Protein AF-A0A913X954-F1 (afdb_monomer)

Sequence (259 aa):
MEPVIGFLENEEYTDDYDESKLPCSGLEYLRRVQQEATECPDVVVADIRNKKHSKQTVDIKTNNLPVPPGATPSYKWQMQQTADFADIRQKIARFQAKNKKTSNQCDVTLPNKNDEQQWRLFCLGRSYGCERNSTEIDSSESNSTIMDSQDGALPLSSILFRMNQVTVQQVLEYHVNWLEQETYSHVQGRWLYSLLACLEKPLLPETVSLLRTLARHCAQHRMKEVEKNSDDDELVVSLNLIITLVTRYFGQTDLADPG

Foldseek 3Di:
DDDCPDDDDPPPPPDDLDPPDDDPDPVNVVVVVVVVVVVDDPDDDDDPPDDPPDPDDDDDDDDAQDDDPPLADDPVVLVVLLVVLVVLLVVLVVVLVVCVVVLPDDLDDDDDLPCLVVLCCQQAAPPFPDDDDDDDDDDDDDDDPPPPDSGHDALDSSNLSPDDLSSLLSSLLSLLVCLVVGADDVSSLRSNSSSLSSHDPPDDPVSLVSLVSSLNSLSVNLVVVVVVPDPPSVSSVSSSSSNSCSCPNNPVVSRHGPD

Mean predicted aligned error: 13.91 Å

Organism: Exaiptasia diaphana (NCBI:txid2652724)

Secondary structure (DSSP, 8-state):
------------------TTSPPSSHHHHHHHHHHHHHHS-S------TT-----PPP--PPPPPP--TT-PPPHHHHHHHHHHHHHHHHHHHHHHHHHTTTTT---PPPPPTT-HHHHHHHHHBTTSS--------------S-----SBPPP--HHHHTTS-HHHHHHHHHHHHHHHHHS---HHHHHHHHHHHHH--SSPPHHHHHHHHHHHHHHHHHHHHHHHTT-S-HHHHHHHHHHHHIIIIIS--GGG----

InterPro domains:
  IPR017364 Gem-associated protein 2 [PIRSF038038] (8-257)
  IPR035426 Gemin2/Brr1 [PF04938] (15-252)

pLDDT: mean 78.72, std 17.66, range [31.23, 97.38]

Radius of gyration: 31.84 Å; Cα contacts (8 Å, |Δi|>4): 182; chains: 1; bounding box: 87×48×83 Å

Structure (mmCIF, N/CA/C/O backbone):
data_AF-A0A913X954-F1
#
_entry.id   AF-A0A913X954-F1
#
loop_
_atom_site.group_PDB
_atom_site.id
_atom_site.type_symbol
_atom_site.label_atom_id
_atom_site.label_alt_id
_atom_site.label_comp_id
_atom_site.label_asym_id
_atom_site.label_entity_id
_atom_site.label_seq_id
_atom_site.pdbx_PDB_ins_code
_atom_site.Cartn_x
_atom_site.Cartn_y
_atom_site.Cartn_z
_atom_site.occupancy
_atom_site.B_iso_or_equiv
_atom_site.auth_seq_id
_atom_site.auth_comp_id
_atom_site.auth_asym_id
_atom_site.auth_atom_id
_atom_site.pdbx_PDB_model_num
ATOM 1 N N . MET A 1 1 ? -29.272 -7.500 29.221 1.00 36.09 1 MET A N 1
ATOM 2 C CA . MET A 1 1 ? -28.300 -7.535 30.329 1.00 36.09 1 MET A CA 1
ATOM 3 C C . MET A 1 1 ? -29.013 -6.870 31.484 1.00 36.09 1 MET A C 1
ATOM 5 O O . MET A 1 1 ? -29.120 -5.654 31.499 1.00 36.09 1 MET A O 1
ATOM 9 N N . GLU A 1 2 ? -29.686 -7.672 32.301 1.00 38.56 2 GLU A N 1
ATOM 10 C CA . GLU A 1 2 ? -30.443 -7.168 33.449 1.00 38.56 2 GLU A CA 1
ATOM 11 C C . GLU A 1 2 ? -29.458 -6.568 34.460 1.00 38.56 2 GLU A C 1
ATOM 13 O O . GLU A 1 2 ? -28.382 -7.145 34.660 1.00 38.56 2 GLU A O 1
ATOM 18 N N . PRO A 1 3 ? -29.758 -5.411 35.068 1.00 45.12 3 PRO A N 1
ATOM 19 C CA . PRO A 1 3 ? -28.903 -4.886 36.111 1.00 45.12 3 PRO A CA 1
ATOM 20 C C . PRO A 1 3 ? -29.043 -5.792 37.336 1.00 45.12 3 PRO A C 1
ATOM 22 O O . PRO A 1 3 ? -30.138 -6.020 37.845 1.00 45.12 3 PRO A O 1
ATOM 25 N N . VAL A 1 4 ? -27.909 -6.313 37.802 1.00 49.03 4 VAL A N 1
ATOM 26 C CA . VAL A 1 4 ? -27.792 -7.002 39.088 1.00 49.03 4 VAL A CA 1
ATOM 27 C C . VAL A 1 4 ? -27.966 -5.945 40.175 1.00 49.03 4 VAL A C 1
ATOM 29 O O . VAL A 1 4 ? -27.001 -5.333 40.630 1.00 49.03 4 VAL A O 1
ATOM 32 N N . ILE A 1 5 ? -29.215 -5.673 40.545 1.00 45.22 5 ILE A N 1
ATOM 33 C CA . ILE A 1 5 ? -29.530 -4.913 41.750 1.00 45.22 5 ILE A CA 1
ATOM 34 C C . ILE A 1 5 ? -29.266 -5.870 42.908 1.00 45.22 5 ILE A C 1
ATOM 36 O O . ILE A 1 5 ? -29.929 -6.896 43.051 1.00 45.22 5 ILE A O 1
ATOM 40 N N . GLY A 1 6 ? -28.209 -5.570 43.664 1.00 44.09 6 GLY A N 1
ATOM 41 C CA . GLY A 1 6 ? -27.823 -6.321 44.849 1.00 44.09 6 GLY A CA 1
ATOM 42 C C . GLY A 1 6 ? -29.010 -6.488 45.789 1.00 44.09 6 GLY A C 1
ATOM 43 O O . GLY A 1 6 ? -29.778 -5.552 45.998 1.00 44.09 6 GLY A O 1
ATOM 44 N N . PHE A 1 7 ? -29.138 -7.705 46.311 1.00 46.81 7 PHE A N 1
ATOM 45 C CA . PHE A 1 7 ? -30.091 -8.121 47.328 1.00 46.81 7 PHE A CA 1
ATOM 46 C C . PHE A 1 7 ? -30.183 -7.078 48.450 1.00 46.81 7 PHE A C 1
ATOM 48 O O . PHE A 1 7 ? -29.334 -7.035 49.337 1.00 46.81 7 PHE A O 1
ATOM 55 N N . LEU A 1 8 ? -31.214 -6.236 48.396 1.00 44.88 8 LEU A N 1
ATOM 56 C CA . LEU A 1 8 ? -31.727 -5.553 49.571 1.00 44.88 8 LEU A CA 1
ATOM 57 C C . LEU A 1 8 ? -32.686 -6.536 50.230 1.00 44.88 8 LEU A C 1
ATOM 59 O O . LEU A 1 8 ? -33.645 -6.993 49.609 1.00 44.88 8 LEU A O 1
ATOM 63 N N . GLU A 1 9 ? -32.336 -6.925 51.450 1.00 45.44 9 GLU A N 1
ATOM 64 C CA . GLU A 1 9 ? -33.142 -7.762 52.324 1.00 45.44 9 GLU A CA 1
ATOM 65 C C . GLU A 1 9 ? -34.586 -7.245 52.351 1.00 45.44 9 GLU A C 1
ATOM 67 O O . GLU A 1 9 ? -34.834 -6.043 52.461 1.00 45.44 9 GLU A O 1
ATOM 72 N N . ASN A 1 10 ? -35.534 -8.171 52.193 1.00 47.12 10 ASN A N 1
ATOM 73 C CA . ASN A 1 10 ? -36.965 -7.921 52.303 1.00 47.12 10 ASN A CA 1
ATOM 74 C C . ASN A 1 10 ? -37.305 -7.518 53.748 1.00 47.12 10 ASN A C 1
ATOM 76 O O . ASN A 1 10 ? -37.787 -8.342 54.522 1.00 47.12 10 ASN A O 1
ATOM 80 N N . GLU A 1 11 ? -37.070 -6.264 54.124 1.00 48.47 11 GLU A N 1
ATOM 81 C CA . GLU A 1 11 ? -37.843 -5.651 55.198 1.00 48.47 11 GLU A CA 1
ATOM 82 C C . GLU A 1 11 ? -39.166 -5.173 54.588 1.00 48.47 11 GLU A C 1
ATOM 84 O O . GLU A 1 11 ? -39.226 -4.182 53.854 1.00 48.47 11 GLU A O 1
ATOM 89 N N . GLU A 1 12 ? -40.228 -5.947 54.838 1.00 51.22 12 GLU A N 1
ATOM 90 C CA . GLU A 1 12 ? -41.622 -5.562 54.601 1.00 51.22 12 GLU A CA 1
ATOM 91 C C . GLU A 1 12 ? -41.950 -4.310 55.430 1.00 51.22 12 GLU A C 1
ATOM 93 O O . GLU A 1 12 ? -42.511 -4.382 56.520 1.00 51.22 12 GLU A O 1
ATOM 98 N N . TYR A 1 13 ? -41.608 -3.135 54.906 1.00 53.19 13 TYR A N 1
ATOM 99 C CA . TYR A 1 13 ? -42.168 -1.878 55.380 1.00 53.19 13 TYR A CA 1
ATOM 100 C C . TYR A 1 13 ? -43.502 -1.643 54.680 1.00 53.19 13 TYR A C 1
ATOM 102 O O . TYR A 1 13 ? -43.574 -1.075 53.590 1.00 53.19 13 TYR A O 1
ATOM 110 N N . THR A 1 14 ? -44.570 -2.091 55.334 1.00 50.91 14 THR A N 1
ATOM 111 C CA . THR A 1 14 ? -45.955 -1.668 55.095 1.00 50.91 14 THR A CA 1
ATOM 112 C C . THR A 1 14 ? -46.183 -0.256 55.648 1.00 50.91 14 THR A C 1
ATOM 114 O O . THR A 1 14 ? -47.095 -0.048 56.446 1.00 50.91 14 THR A O 1
ATOM 117 N N . ASP A 1 15 ? -45.321 0.700 55.307 1.00 56.25 15 ASP A N 1
ATOM 118 C CA . ASP A 1 15 ? -45.591 2.106 55.604 1.00 56.25 15 ASP A CA 1
ATOM 119 C C . ASP A 1 15 ? -46.400 2.678 54.442 1.00 56.25 15 ASP A C 1
ATOM 121 O O . ASP A 1 15 ? -46.026 2.508 53.278 1.00 56.25 15 ASP A O 1
ATOM 125 N N . ASP A 1 16 ? -47.532 3.305 54.770 1.00 59.94 16 ASP A N 1
ATOM 126 C CA . ASP A 1 16 ? -48.383 4.052 53.842 1.00 59.94 16 ASP A CA 1
ATOM 127 C C . ASP A 1 16 ? -47.485 4.956 52.981 1.00 59.94 16 ASP A C 1
ATOM 129 O O . ASP A 1 16 ? -46.936 5.952 53.463 1.00 59.94 16 ASP A O 1
ATOM 133 N N . TYR A 1 17 ? -47.275 4.572 51.717 1.00 63.47 17 TYR A N 1
ATOM 134 C CA . TYR A 1 17 ? -46.478 5.339 50.764 1.00 63.47 17 TYR A CA 1
ATOM 135 C C . TYR A 1 17 ? -47.223 6.643 50.475 1.00 63.47 17 TYR A C 1
ATOM 137 O O . TYR A 1 17 ? -48.125 6.706 49.641 1.00 63.47 17 TYR A O 1
ATOM 145 N N . ASP A 1 18 ? -46.876 7.679 51.234 1.00 69.44 18 ASP A N 1
ATOM 146 C CA . ASP A 1 18 ? -47.464 9.002 51.111 1.00 69.44 18 ASP A CA 1
ATOM 147 C C . ASP A 1 18 ? -46.636 9.832 50.128 1.00 69.44 18 ASP A C 1
ATOM 149 O O . ASP A 1 18 ? -45.567 10.366 50.439 1.00 69.44 18 ASP A O 1
ATOM 153 N N . GLU A 1 19 ? -47.140 9.918 48.903 1.00 68.31 19 GLU A N 1
ATOM 154 C CA . GLU A 1 19 ? -46.534 10.654 47.794 1.00 68.31 19 GLU A CA 1
ATOM 155 C C . GLU A 1 19 ? -46.529 12.177 48.024 1.00 68.31 19 GLU A C 1
ATOM 157 O O . GLU A 1 19 ? -45.774 12.906 47.384 1.00 68.31 19 GLU A O 1
ATOM 162 N N . SER A 1 20 ? -47.326 12.668 48.984 1.00 73.31 20 SER A N 1
ATOM 163 C CA . SER A 1 20 ? -47.450 14.094 49.304 1.00 73.31 20 SER A CA 1
ATOM 164 C C . SER A 1 20 ? -46.433 14.607 50.333 1.00 73.31 20 SER A C 1
ATOM 166 O O . SER A 1 20 ? -46.319 15.820 50.540 1.00 73.31 20 SER A O 1
ATOM 168 N N . LYS A 1 21 ? -45.671 13.711 50.975 1.00 81.62 21 LYS A N 1
ATOM 169 C CA . LYS A 1 21 ? -44.634 14.062 51.956 1.00 81.62 21 LYS A CA 1
ATOM 170 C C . LYS A 1 21 ? -43.239 14.050 51.334 1.00 81.62 21 LYS A C 1
ATOM 172 O O . LYS A 1 21 ? -42.941 13.302 50.410 1.00 81.62 21 LYS A O 1
ATOM 177 N N . LEU A 1 22 ? -42.353 14.885 51.876 1.00 82.50 22 LEU A N 1
ATOM 178 C CA . LEU A 1 22 ? -40.939 14.879 51.497 1.00 82.50 22 LEU A CA 1
ATOM 179 C C . LEU A 1 22 ? -40.263 13.578 51.963 1.00 82.50 22 LEU A C 1
ATOM 181 O O . LEU A 1 22 ? -40.620 13.073 53.027 1.00 82.50 22 LEU A O 1
ATOM 185 N N . PRO A 1 23 ? -39.289 13.038 51.202 1.00 83.12 23 PRO A N 1
ATOM 186 C CA . PRO A 1 23 ? -38.602 11.812 51.587 1.00 83.12 23 PRO A CA 1
ATOM 187 C C . PRO A 1 23 ? -37.774 12.055 52.839 1.00 83.12 23 PRO A C 1
ATOM 189 O O . PRO A 1 23 ? -36.950 12.970 52.881 1.00 83.12 23 PRO A O 1
ATOM 192 N N . CYS A 1 24 ? -37.974 11.209 53.840 1.00 82.00 24 CYS A N 1
ATOM 193 C CA . CYS A 1 24 ? -37.235 11.267 55.098 1.00 82.00 24 CYS A CA 1
ATOM 194 C C . CYS A 1 24 ? -36.038 10.301 55.103 1.00 82.00 24 CYS A C 1
ATOM 196 O O . CYS A 1 24 ? -35.220 10.343 56.021 1.00 82.00 24 CYS A O 1
ATOM 198 N N . SER A 1 25 ? -35.908 9.452 54.074 1.00 84.25 25 SER A N 1
ATOM 199 C CA . SER A 1 25 ? -34.818 8.486 53.898 1.00 84.25 25 SER A CA 1
ATOM 200 C C . SER A 1 25 ? -34.287 8.456 52.458 1.00 84.25 25 SER A C 1
ATOM 202 O O . SER A 1 25 ? -35.015 8.706 51.496 1.00 84.25 25 SER A O 1
ATOM 204 N N . GLY A 1 26 ? -33.010 8.095 52.293 1.00 82.69 26 GLY A N 1
ATOM 205 C CA . GLY A 1 26 ? -32.378 7.952 50.976 1.00 82.69 26 GLY A CA 1
ATOM 206 C C . GLY A 1 26 ? -32.994 6.841 50.114 1.00 82.69 26 GLY A C 1
ATOM 207 O O . GLY A 1 26 ? -33.077 6.991 48.898 1.00 82.69 26 GLY A O 1
ATOM 208 N N . LEU A 1 27 ? -33.480 5.756 50.730 1.00 84.56 27 LEU A N 1
ATOM 209 C CA . LEU A 1 27 ? -34.160 4.666 50.014 1.00 84.56 27 LEU A CA 1
ATOM 210 C C . LEU A 1 27 ? -35.516 5.124 49.452 1.00 84.56 27 LEU A C 1
ATOM 212 O O . LEU A 1 27 ? -35.855 4.826 48.309 1.00 84.56 27 LEU A O 1
ATOM 216 N N . GLU A 1 28 ? -36.268 5.882 50.250 1.00 83.19 28 GLU A N 1
ATOM 217 C CA . GLU A 1 28 ? -37.563 6.457 49.871 1.00 83.19 28 GLU A CA 1
ATOM 218 C C . GLU A 1 28 ? -37.402 7.436 48.702 1.00 83.19 28 GLU A C 1
ATOM 220 O O . GLU A 1 28 ? -38.152 7.381 47.730 1.00 83.19 28 GLU A O 1
ATOM 225 N N . TYR A 1 29 ? -36.356 8.265 48.748 1.00 85.38 29 TYR A N 1
ATOM 226 C CA . TYR A 1 29 ? -35.987 9.151 47.648 1.00 85.38 29 TYR A CA 1
ATOM 227 C C . TYR A 1 29 ? -35.696 8.382 46.349 1.00 85.38 29 TYR A C 1
ATOM 229 O O . TYR A 1 29 ? -36.257 8.713 45.308 1.00 85.38 29 TYR A O 1
ATOM 237 N N . LEU A 1 30 ? -34.867 7.331 46.394 1.00 89.12 30 LEU A N 1
ATOM 238 C CA . LEU A 1 30 ? -34.538 6.546 45.196 1.00 89.12 30 LEU A CA 1
ATOM 239 C C . LEU A 1 30 ? -35.756 5.823 44.611 1.00 89.12 30 LEU A C 1
ATOM 241 O O . LEU A 1 30 ? -35.874 5.739 43.390 1.00 89.12 30 LEU A O 1
ATOM 245 N N . ARG A 1 31 ? -36.675 5.343 45.457 1.00 84.44 31 ARG A N 1
ATOM 246 C CA . ARG A 1 31 ? -37.938 4.742 45.010 1.00 84.44 31 ARG A CA 1
ATOM 247 C C . ARG A 1 31 ? -38.811 5.763 44.264 1.00 84.44 31 ARG A C 1
ATOM 249 O O . ARG A 1 31 ? -39.305 5.435 43.189 1.00 84.44 31 ARG A O 1
ATOM 256 N N . ARG A 1 32 ? -38.922 7.003 44.767 1.00 85.75 32 ARG A N 1
ATOM 257 C CA . ARG A 1 32 ? -39.651 8.092 44.082 1.00 85.75 32 ARG A CA 1
ATOM 258 C C . ARG A 1 32 ? -39.015 8.475 42.750 1.00 85.75 32 ARG A C 1
ATOM 260 O O . ARG A 1 32 ? -39.714 8.595 41.755 1.00 85.75 32 ARG A O 1
ATOM 267 N N . VAL A 1 33 ? -37.689 8.602 42.707 1.00 89.50 33 VAL A N 1
ATOM 268 C CA . VAL A 1 33 ? -36.961 8.910 41.463 1.00 89.50 33 VAL A CA 1
ATOM 269 C C . VAL A 1 33 ? -37.137 7.800 40.424 1.00 89.50 33 VAL A C 1
ATOM 271 O O . VAL A 1 33 ? -37.261 8.091 39.240 1.00 89.50 33 VAL A O 1
ATOM 274 N N . GLN A 1 34 ? -37.176 6.529 40.840 1.00 89.12 34 GLN A N 1
ATOM 275 C CA . GLN A 1 34 ? -37.476 5.422 39.927 1.00 89.12 34 GLN A CA 1
ATOM 276 C C . GLN A 1 34 ? -38.892 5.528 39.354 1.00 89.12 34 GLN A C 1
ATOM 278 O O . GLN A 1 34 ? -39.064 5.329 38.157 1.00 89.12 34 GLN A O 1
ATOM 283 N N . GLN A 1 35 ? -39.885 5.878 40.174 1.00 86.19 35 GLN A N 1
ATOM 284 C CA . GLN A 1 35 ? -41.262 6.082 39.715 1.00 86.19 35 GLN A CA 1
ATOM 285 C C . GLN A 1 35 ? -41.373 7.286 38.764 1.00 86.19 35 GLN A C 1
ATOM 287 O O . GLN A 1 35 ? -41.857 7.128 37.646 1.00 86.19 35 GLN A O 1
ATOM 292 N N . GLU A 1 36 ? -40.816 8.445 39.122 1.00 90.38 36 GLU A N 1
ATOM 293 C CA . GLU A 1 36 ? -40.774 9.635 38.254 1.00 90.38 36 GLU A CA 1
ATOM 294 C C . GLU A 1 36 ? -40.059 9.345 36.921 1.00 90.38 36 GLU A C 1
ATOM 296 O O . GLU A 1 36 ? -40.513 9.749 35.849 1.00 90.38 36 GLU A O 1
ATOM 301 N N . ALA A 1 37 ? -38.965 8.578 36.957 1.00 90.38 37 ALA A N 1
ATOM 302 C CA . ALA A 1 37 ? -38.250 8.163 35.756 1.00 90.38 37 ALA A CA 1
ATOM 303 C C . ALA A 1 37 ? -39.055 7.182 34.887 1.00 90.38 37 ALA A C 1
ATOM 305 O O . ALA A 1 37 ? -38.890 7.210 33.672 1.00 90.38 37 ALA A O 1
ATOM 306 N N . THR A 1 38 ? -39.927 6.340 35.466 1.00 90.69 38 THR A N 1
ATOM 307 C CA . THR A 1 38 ? -40.848 5.490 34.681 1.00 90.69 38 THR A CA 1
ATOM 308 C C . THR A 1 38 ? -41.984 6.274 34.033 1.00 90.69 38 THR A C 1
ATOM 310 O O . THR A 1 38 ? -42.500 5.856 32.997 1.00 90.69 38 THR A O 1
ATOM 313 N N . GLU A 1 39 ? -42.369 7.406 34.620 1.00 90.38 39 GLU A N 1
ATOM 314 C CA . GLU A 1 39 ? -43.363 8.320 34.050 1.00 90.38 39 GLU A CA 1
ATOM 315 C C . GLU A 1 39 ? -42.766 9.196 32.940 1.00 90.38 39 GLU A C 1
ATOM 317 O O . GLU A 1 39 ? -43.466 9.598 32.006 1.00 90.38 39 GLU A O 1
ATOM 322 N N . CYS A 1 40 ? -41.461 9.462 33.008 1.00 91.50 40 CYS A N 1
ATOM 323 C CA . CYS A 1 40 ? -40.737 10.167 31.963 1.00 91.50 40 CYS A CA 1
ATOM 324 C C . CYS A 1 40 ? -40.414 9.250 30.764 1.00 91.50 40 CYS A C 1
ATOM 326 O O . CYS A 1 40 ? -39.991 8.108 30.932 1.00 91.50 40 CYS A O 1
ATOM 328 N N . PRO A 1 41 ? -40.543 9.740 29.518 1.00 92.56 41 PRO A N 1
ATOM 329 C CA . PRO A 1 41 ? -40.103 8.996 28.340 1.00 92.56 41 PRO A CA 1
ATOM 330 C C . PRO A 1 41 ? -38.575 8.831 28.307 1.00 92.56 41 PRO A C 1
ATOM 332 O O . PRO A 1 41 ? -37.838 9.804 28.452 1.00 92.56 41 PRO A O 1
ATOM 335 N N . ASP A 1 42 ? -38.113 7.611 28.016 1.00 92.75 42 ASP A N 1
ATOM 336 C CA . ASP A 1 42 ? -36.687 7.234 27.973 1.00 92.75 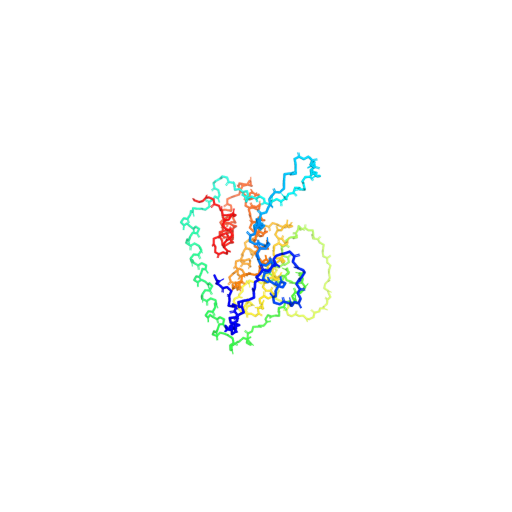42 ASP A CA 1
ATOM 337 C C . ASP A 1 42 ? -35.874 8.043 26.943 1.00 92.75 42 ASP A C 1
ATOM 339 O O . ASP A 1 42 ? -34.725 8.422 27.168 1.00 92.75 42 ASP A O 1
ATOM 343 N N . VAL A 1 43 ? -36.493 8.378 25.807 1.00 93.81 43 VAL A N 1
ATOM 344 C CA . VAL A 1 43 ? -35.896 9.238 24.781 1.00 93.81 43 VAL A CA 1
ATOM 345 C C . VAL A 1 43 ? -36.923 10.251 24.298 1.00 93.81 43 VAL A C 1
ATOM 347 O O . VAL A 1 43 ? -38.021 9.896 23.868 1.00 93.81 43 VAL A O 1
ATOM 350 N N . VAL A 1 44 ? -36.533 11.525 24.300 1.00 93.25 44 VAL A N 1
ATOM 351 C CA . VAL A 1 44 ? -37.310 12.628 23.723 1.00 93.25 44 VAL A CA 1
ATOM 352 C C . VAL A 1 44 ? -36.574 13.235 22.534 1.00 93.25 44 VAL A C 1
ATOM 354 O O . VAL A 1 44 ? -35.360 13.432 22.571 1.00 93.25 44 VAL A O 1
ATOM 357 N N . VAL A 1 45 ? -37.309 13.559 21.469 1.00 91.75 45 VAL A N 1
ATOM 358 C CA . VAL A 1 45 ? -36.778 14.253 20.288 1.00 91.75 45 VAL A CA 1
ATOM 359 C C . VAL A 1 45 ? -37.428 15.626 20.198 1.00 91.75 45 VAL A C 1
ATOM 361 O O . VAL A 1 45 ? -38.649 15.739 20.116 1.00 91.75 45 VAL A O 1
ATOM 364 N N . ALA A 1 46 ? -36.609 16.675 20.208 1.00 87.75 46 ALA A N 1
ATOM 365 C CA . ALA A 1 46 ? -37.078 18.046 20.066 1.00 87.75 46 ALA A CA 1
ATOM 366 C C . ALA A 1 46 ? -37.061 18.490 18.596 1.00 87.75 46 ALA A C 1
ATOM 368 O O . ALA A 1 46 ? -36.062 18.328 17.893 1.00 87.75 46 ALA A O 1
ATOM 369 N N . ASP A 1 47 ? -38.145 19.123 18.150 1.00 84.81 47 ASP A N 1
ATOM 370 C CA . ASP A 1 47 ? -38.261 19.691 16.807 1.00 84.81 47 ASP A CA 1
ATOM 371 C C . ASP A 1 47 ? -37.489 21.018 16.683 1.00 84.81 47 ASP A C 1
ATOM 373 O O . ASP A 1 47 ? -37.916 22.065 17.173 1.00 84.81 47 ASP A O 1
ATOM 377 N N . ILE A 1 48 ? -36.365 21.014 15.962 1.00 80.19 48 ILE A N 1
ATOM 378 C CA . ILE A 1 48 ? -35.522 22.203 15.733 1.00 80.19 48 ILE A CA 1
ATOM 379 C C . ILE A 1 48 ? -35.767 22.738 14.314 1.00 80.19 48 ILE A C 1
ATOM 381 O O . ILE A 1 48 ? -34.901 22.696 13.446 1.00 80.19 48 ILE A O 1
ATOM 385 N N . ARG A 1 49 ? -36.977 23.239 14.041 1.00 71.75 49 ARG A N 1
ATOM 386 C CA . ARG A 1 49 ? -37.397 23.580 12.664 1.00 71.75 49 ARG A CA 1
ATOM 387 C C . ARG A 1 49 ? -36.752 24.834 12.053 1.00 71.75 49 ARG A C 1
ATOM 389 O O . ARG A 1 49 ? -36.971 25.072 10.876 1.00 71.75 49 ARG A O 1
ATOM 396 N N . ASN A 1 50 ? -35.964 25.634 12.784 1.00 64.19 50 ASN A N 1
ATOM 397 C CA . ASN A 1 50 ? -35.509 26.948 12.284 1.00 64.19 50 ASN A CA 1
ATOM 398 C C . ASN A 1 50 ? -34.103 27.398 12.722 1.00 64.19 50 ASN A C 1
ATOM 400 O O . ASN A 1 50 ? -33.853 28.592 12.885 1.00 64.19 50 ASN A O 1
ATOM 404 N N . LYS A 1 51 ? -33.138 26.488 12.870 1.00 64.25 51 LYS A N 1
ATOM 405 C CA . LYS A 1 51 ? -31.726 26.899 12.887 1.00 64.25 51 LYS A CA 1
ATOM 406 C C . LYS A 1 51 ? -31.140 26.578 11.522 1.00 64.25 51 LYS A C 1
ATOM 408 O O . LYS A 1 51 ? -30.881 25.423 11.218 1.00 64.25 51 LYS A O 1
ATOM 413 N N . LYS A 1 52 ? -30.963 27.602 10.678 1.00 64.19 52 LYS A N 1
ATOM 414 C CA . LYS A 1 52 ? -30.119 27.491 9.480 1.00 64.19 52 LYS A CA 1
ATOM 415 C C . LYS A 1 52 ? -28.724 27.118 9.976 1.00 64.19 52 LYS A C 1
ATOM 417 O O . LYS A 1 52 ? -27.981 27.991 10.420 1.00 64.19 52 LYS A O 1
ATOM 422 N N . HIS A 1 53 ? -28.417 25.825 10.009 1.00 65.88 53 HIS A N 1
ATOM 423 C CA . HIS A 1 53 ? -27.090 25.354 10.362 1.00 65.88 53 HIS A CA 1
ATOM 424 C C . HIS A 1 53 ? -26.102 26.028 9.404 1.00 65.88 53 HIS A C 1
ATOM 426 O O . HIS A 1 53 ? -26.372 26.136 8.204 1.00 65.88 53 HIS A O 1
ATOM 432 N N . SER A 1 54 ? -25.010 26.567 9.953 1.00 70.75 54 SER A N 1
ATOM 433 C CA . SER A 1 54 ? -23.924 27.140 9.155 1.00 70.75 54 SER A CA 1
ATOM 434 C C . SER A 1 54 ? -23.543 26.158 8.047 1.00 70.75 54 SER A C 1
ATOM 436 O O . SER A 1 54 ? -23.600 24.947 8.270 1.00 70.75 54 SER A O 1
ATOM 438 N N . LYS A 1 55 ? -23.217 26.672 6.853 1.00 77.69 55 LYS A N 1
ATOM 439 C CA . LYS A 1 55 ? -22.933 25.863 5.657 1.00 77.69 55 LYS A CA 1
ATOM 440 C C . LYS A 1 55 ? -22.041 24.674 6.032 1.00 77.69 55 LYS A C 1
ATOM 442 O O . LYS A 1 55 ? -20.957 24.874 6.576 1.00 77.69 55 LYS A O 1
ATOM 447 N N . GLN A 1 56 ? -22.524 23.461 5.767 1.00 79.88 56 GLN A N 1
ATOM 448 C CA . GLN A 1 56 ? -21.806 22.225 6.062 1.00 79.88 56 GLN A CA 1
ATOM 449 C C . GLN A 1 56 ? -20.436 22.242 5.371 1.00 79.88 56 GLN A C 1
ATOM 451 O O . GLN A 1 56 ? -20.339 22.566 4.186 1.00 79.88 56 GLN A O 1
ATOM 456 N N . THR A 1 57 ? -19.378 21.914 6.110 1.00 86.88 57 THR A N 1
ATOM 457 C CA . THR A 1 57 ? -18.039 21.736 5.539 1.00 86.88 57 THR A CA 1
ATOM 458 C C . THR A 1 57 ? -18.019 20.520 4.616 1.00 86.88 57 THR A C 1
ATOM 460 O O . THR A 1 57 ? -18.654 19.506 4.905 1.00 86.88 57 THR A O 1
ATOM 463 N N . VAL A 1 58 ? -17.295 20.623 3.500 1.00 85.94 58 VAL A N 1
ATOM 464 C CA . VAL A 1 58 ? -17.178 19.539 2.517 1.00 85.94 58 VAL A CA 1
ATOM 465 C C . VAL A 1 58 ? -16.190 18.488 3.021 1.00 85.94 58 VAL A C 1
ATOM 467 O O . VAL A 1 58 ? -15.099 18.828 3.470 1.00 85.94 58 VAL A O 1
ATOM 470 N N . ASP A 1 59 ? -16.573 17.220 2.909 1.00 84.88 59 ASP A N 1
ATOM 471 C CA . ASP A 1 59 ? -15.684 16.073 3.092 1.00 84.88 59 ASP A CA 1
ATOM 472 C C . ASP A 1 59 ? -15.018 15.732 1.748 1.00 84.88 59 ASP A C 1
ATOM 474 O O . ASP A 1 59 ? -15.696 15.348 0.788 1.00 84.88 59 ASP A O 1
ATOM 478 N N . ILE A 1 60 ? -13.700 15.935 1.649 1.00 80.31 60 ILE A N 1
ATOM 479 C CA . ILE A 1 60 ? -12.934 15.688 0.421 1.00 80.31 60 ILE A CA 1
ATOM 480 C C . ILE A 1 60 ? -12.563 14.206 0.372 1.00 80.31 60 ILE A C 1
ATOM 482 O O . ILE A 1 60 ? -11.608 13.761 1.008 1.00 80.31 60 ILE A O 1
ATOM 486 N N . LYS A 1 61 ? -13.297 13.440 -0.436 1.00 75.56 61 LYS A N 1
ATOM 487 C CA . LYS A 1 61 ? -12.997 12.028 -0.697 1.00 75.56 61 LYS A CA 1
ATOM 488 C C . LYS A 1 61 ? -12.048 11.910 -1.887 1.00 75.56 61 LYS A C 1
ATOM 490 O O . LYS A 1 61 ? -12.273 12.515 -2.932 1.00 75.56 61 LYS A O 1
ATOM 495 N N . THR A 1 62 ? -10.980 11.133 -1.733 1.00 64.81 62 THR A N 1
ATOM 496 C CA . THR A 1 62 ? -10.067 10.817 -2.840 1.00 64.81 62 THR A CA 1
ATOM 497 C C . THR A 1 62 ? -10.699 9.743 -3.730 1.00 64.81 62 THR A C 1
ATOM 499 O O . THR A 1 62 ? -11.161 8.717 -3.235 1.00 64.81 62 THR A O 1
ATOM 502 N N . ASN A 1 63 ? -10.777 10.018 -5.034 1.00 64.31 63 ASN A N 1
ATOM 503 C CA . ASN A 1 63 ? -11.524 9.214 -6.009 1.00 64.31 63 ASN A CA 1
ATOM 504 C C . ASN A 1 63 ? -10.756 7.975 -6.511 1.00 64.31 63 ASN A C 1
ATOM 506 O O . ASN A 1 63 ? -9.549 7.839 -6.300 1.00 64.31 63 ASN A O 1
ATOM 510 N N . ASN A 1 64 ? -11.505 7.102 -7.199 1.00 65.94 64 ASN A N 1
ATOM 511 C CA . ASN A 1 64 ? -11.078 5.847 -7.825 1.00 65.94 64 ASN A CA 1
ATOM 512 C C . ASN A 1 64 ? -9.853 6.000 -8.736 1.00 65.94 64 ASN A C 1
ATOM 514 O O . ASN A 1 64 ? -9.611 7.063 -9.313 1.00 65.94 64 ASN A O 1
ATOM 518 N N . LEU A 1 65 ? -9.111 4.900 -8.900 1.00 69.88 65 LEU A N 1
ATOM 519 C CA . LEU A 1 65 ? -7.980 4.852 -9.818 1.00 69.88 65 LEU A CA 1
ATOM 520 C C . LEU A 1 65 ? -8.448 5.103 -11.252 1.00 69.88 65 LEU A C 1
ATOM 522 O O . LEU A 1 65 ? -9.461 4.542 -11.675 1.00 69.88 65 LEU A O 1
ATOM 526 N N . PRO A 1 66 ? -7.720 5.919 -12.018 1.00 68.44 66 PRO A N 1
ATOM 527 C CA . PRO A 1 66 ? -8.066 6.146 -13.398 1.00 68.44 66 PRO A CA 1
ATOM 528 C C . PRO A 1 66 ? -7.597 4.919 -14.215 1.00 68.44 66 PRO A C 1
ATOM 530 O O . PRO A 1 66 ? -6.471 4.427 -14.078 1.00 68.44 66 PRO A O 1
ATOM 533 N N . VAL A 1 67 ? -8.500 4.363 -15.028 1.00 71.75 67 VAL A N 1
ATOM 534 C CA . VAL A 1 67 ? -8.286 3.109 -15.768 1.00 71.75 67 VAL A CA 1
ATOM 535 C C . VAL A 1 67 ? -8.350 3.385 -17.273 1.00 71.75 67 VAL A C 1
ATOM 537 O O . VAL A 1 67 ? -9.433 3.691 -17.773 1.00 71.75 67 VAL A O 1
ATOM 540 N N . PRO A 1 68 ? -7.226 3.312 -18.009 1.00 72.50 68 PRO A N 1
ATOM 541 C CA . PRO A 1 68 ? -7.253 3.454 -19.458 1.00 72.50 68 PRO A CA 1
ATOM 542 C C . PRO A 1 68 ? -7.872 2.204 -20.121 1.00 72.50 68 PRO A C 1
ATOM 544 O O . PRO A 1 68 ? -7.644 1.081 -19.655 1.00 72.50 68 PRO A O 1
ATOM 547 N N . PRO A 1 69 ? -8.667 2.366 -21.196 1.00 69.44 69 PRO A N 1
ATOM 548 C CA . PRO A 1 69 ? -9.307 1.248 -21.884 1.00 69.44 69 PRO A CA 1
ATOM 549 C C . PRO A 1 69 ? -8.257 0.313 -22.502 1.00 69.44 69 PRO A C 1
ATOM 551 O O . PRO A 1 69 ? -7.334 0.766 -23.168 1.00 69.44 69 PRO A O 1
ATOM 554 N N . GLY A 1 70 ? -8.403 -0.998 -22.284 1.00 73.12 70 GLY A N 1
ATOM 555 C CA . GLY A 1 70 ? -7.521 -2.029 -22.853 1.00 73.12 70 GLY A CA 1
ATOM 556 C C . GLY A 1 70 ? -6.324 -2.436 -21.984 1.00 73.12 70 GLY A C 1
ATOM 557 O O . GLY A 1 70 ? -5.763 -3.499 -22.217 1.00 73.12 70 GLY A O 1
ATOM 558 N N . ALA A 1 71 ? -5.983 -1.674 -20.940 1.00 76.00 71 ALA A N 1
ATOM 559 C CA . ALA A 1 71 ? -4.862 -1.984 -20.039 1.00 76.00 71 ALA A CA 1
ATOM 560 C C . ALA A 1 71 ? -5.280 -2.712 -18.745 1.00 76.00 71 ALA A C 1
ATOM 562 O O . ALA A 1 71 ? -4.478 -2.860 -17.821 1.00 76.00 71 ALA A O 1
ATOM 563 N N . THR A 1 72 ? -6.544 -3.129 -18.641 1.00 83.06 72 THR A N 1
ATOM 564 C CA . THR A 1 72 ? -7.097 -3.797 -17.456 1.00 83.06 72 THR A CA 1
ATOM 565 C C . THR A 1 72 ? -6.762 -5.285 -17.441 1.00 83.06 72 THR A C 1
ATOM 567 O O . THR A 1 72 ? -7.140 -5.999 -18.376 1.00 83.06 72 THR A O 1
ATOM 570 N N . PRO A 1 73 ? -6.128 -5.803 -16.377 1.00 88.19 73 PRO A N 1
ATOM 571 C CA . PRO A 1 73 ? -5.895 -7.233 -16.257 1.00 88.19 73 PRO A CA 1
ATOM 572 C C . PRO A 1 73 ? -7.202 -7.980 -15.967 1.00 88.19 73 PRO A C 1
ATOM 574 O O . PRO A 1 73 ? -7.996 -7.555 -15.126 1.00 88.19 73 PRO A O 1
ATOM 577 N N . SER A 1 74 ? -7.385 -9.141 -16.602 1.00 92.06 74 SER A N 1
ATOM 578 C CA . SER A 1 74 ? -8.551 -10.002 -16.352 1.00 92.06 74 SER A CA 1
ATOM 579 C C . SER A 1 74 ? -8.649 -10.440 -14.887 1.00 92.06 74 SER A C 1
ATOM 581 O O . SER A 1 74 ? -7.635 -10.686 -14.224 1.00 92.06 74 SER A O 1
ATOM 583 N N . TYR A 1 75 ? -9.870 -10.643 -14.395 1.00 91.75 75 TYR A N 1
ATOM 584 C CA . TYR A 1 75 ? -10.102 -11.092 -13.021 1.00 91.75 75 TYR A CA 1
ATOM 585 C C . TYR A 1 75 ? -9.373 -12.405 -12.675 1.00 91.75 75 TYR A C 1
ATOM 587 O O . TYR A 1 75 ? -8.804 -12.544 -11.591 1.00 91.75 75 TYR A O 1
ATOM 595 N N . LYS A 1 76 ? -9.326 -13.367 -13.610 1.00 94.94 76 LYS A N 1
ATOM 596 C CA . LYS A 1 76 ? -8.605 -14.639 -13.412 1.00 94.94 76 LYS A CA 1
ATOM 597 C C . LYS A 1 76 ? -7.111 -14.417 -13.190 1.00 94.94 76 LYS A C 1
ATOM 599 O O . LYS A 1 76 ? -6.539 -15.026 -12.289 1.00 94.94 76 LYS A O 1
ATOM 604 N N . TRP A 1 77 ? -6.504 -13.526 -13.976 1.00 94.31 77 TRP A N 1
ATOM 605 C CA . TRP A 1 77 ? -5.100 -13.162 -13.812 1.00 94.31 77 TRP A CA 1
ATOM 606 C C . TRP A 1 77 ? -4.865 -12.503 -12.451 1.00 94.31 77 TRP A C 1
ATOM 608 O O . TRP A 1 77 ? -3.965 -12.920 -11.727 1.00 94.31 77 TRP A O 1
ATOM 618 N N . GLN A 1 78 ? -5.724 -11.557 -12.050 1.00 94.50 78 GLN A N 1
ATOM 619 C CA . GLN A 1 78 ? -5.608 -10.880 -10.752 1.00 94.50 78 GLN A CA 1
ATOM 620 C C . GLN A 1 78 ? -5.614 -11.876 -9.579 1.00 94.50 78 GLN A C 1
ATOM 622 O O . GLN A 1 78 ? -4.797 -11.787 -8.656 1.00 94.50 78 GLN A O 1
ATOM 627 N N . MET A 1 79 ? -6.528 -12.849 -9.626 1.00 94.88 79 MET A N 1
ATOM 628 C CA . MET A 1 79 ? -6.642 -13.884 -8.601 1.00 94.88 79 MET A CA 1
ATOM 629 C C . MET A 1 79 ? -5.438 -14.824 -8.578 1.00 94.88 79 MET A C 1
ATOM 631 O O . MET A 1 79 ? -4.950 -15.146 -7.494 1.00 94.88 79 MET A O 1
ATOM 635 N N . GLN A 1 80 ? -4.936 -15.222 -9.748 1.00 96.75 80 GLN A N 1
ATOM 636 C CA . GLN A 1 80 ? -3.739 -16.052 -9.851 1.00 96.75 80 GLN A CA 1
ATOM 637 C C . GLN A 1 80 ? -2.520 -15.346 -9.245 1.00 96.75 80 GLN A C 1
ATOM 639 O O . GLN A 1 80 ? -1.872 -15.910 -8.369 1.00 96.75 80 GLN A O 1
ATOM 644 N N . GLN A 1 81 ? -2.271 -14.084 -9.609 1.00 96.12 81 GLN A N 1
ATOM 645 C CA . GLN A 1 81 ? -1.148 -13.316 -9.055 1.00 96.12 81 GLN A CA 1
ATOM 646 C C . GLN A 1 81 ? -1.252 -13.145 -7.535 1.00 96.12 81 GLN A C 1
ATOM 648 O O . GLN A 1 81 ? -0.258 -13.230 -6.815 1.00 96.12 81 GLN A O 1
ATOM 653 N N . THR A 1 82 ? -2.469 -12.944 -7.024 1.00 95.62 82 THR A N 1
ATOM 654 C CA . THR A 1 82 ? -2.721 -12.842 -5.579 1.00 95.62 82 THR A CA 1
ATOM 655 C C . THR A 1 82 ? -2.389 -14.150 -4.851 1.00 95.62 82 THR A C 1
ATOM 657 O O . THR A 1 82 ? -1.825 -14.112 -3.753 1.00 95.62 82 THR A O 1
ATOM 660 N N . ALA A 1 83 ? -2.716 -15.298 -5.450 1.00 96.81 83 ALA A N 1
ATOM 661 C CA . ALA A 1 83 ? -2.390 -16.615 -4.909 1.00 96.81 83 ALA A CA 1
ATOM 662 C C . ALA A 1 83 ? -0.876 -16.884 -4.946 1.00 96.81 83 ALA A C 1
ATOM 664 O O . ALA A 1 83 ? -0.287 -17.212 -3.916 1.00 96.81 83 ALA A O 1
ATOM 665 N N . ASP A 1 84 ? -0.229 -16.638 -6.087 1.00 97.38 84 ASP A N 1
ATOM 666 C CA . ASP A 1 84 ? 1.217 -16.823 -6.261 1.00 97.38 84 ASP A CA 1
ATOM 667 C C . ASP A 1 84 ? 2.017 -15.949 -5.276 1.00 97.38 84 ASP A C 1
ATOM 669 O O . ASP A 1 84 ? 3.002 -16.386 -4.668 1.00 97.38 84 ASP A O 1
ATOM 673 N N . PHE A 1 85 ? 1.556 -14.719 -5.039 1.00 96.94 85 PHE A N 1
ATOM 674 C CA . PHE A 1 85 ? 2.151 -13.820 -4.054 1.00 96.94 85 PHE A CA 1
ATOM 675 C C . PHE A 1 85 ? 2.002 -14.333 -2.615 1.00 96.94 85 PHE A C 1
ATOM 677 O O . PHE A 1 85 ? 2.931 -14.207 -1.808 1.00 96.94 85 PHE A O 1
ATOM 684 N N . ALA A 1 86 ? 0.864 -14.948 -2.279 1.00 95.88 86 ALA A N 1
ATOM 685 C CA . ALA A 1 86 ? 0.664 -15.575 -0.975 1.00 95.88 86 ALA A CA 1
ATOM 686 C C . ALA A 1 86 ? 1.684 -16.701 -0.735 1.00 95.88 86 ALA A C 1
ATOM 688 O O . ALA A 1 86 ? 2.308 -16.753 0.332 1.00 95.88 86 ALA A O 1
ATOM 689 N N . ASP A 1 87 ? 1.915 -17.538 -1.746 1.00 96.69 87 ASP A N 1
ATOM 690 C CA . ASP A 1 87 ? 2.897 -18.622 -1.699 1.00 96.69 87 ASP A CA 1
ATOM 691 C C . ASP A 1 87 ? 4.326 -18.094 -1.546 1.00 96.69 87 ASP A C 1
ATOM 693 O O . ASP A 1 87 ? 5.115 -18.625 -0.755 1.00 96.69 87 ASP A O 1
ATOM 697 N N . ILE A 1 88 ? 4.675 -17.023 -2.265 1.00 95.00 88 ILE A N 1
ATOM 698 C CA . ILE A 1 88 ? 5.983 -16.360 -2.149 1.00 95.00 88 ILE A CA 1
ATOM 699 C C . ILE A 1 88 ? 6.199 -15.847 -0.728 1.00 95.00 88 ILE A C 1
ATOM 701 O O . ILE A 1 88 ? 7.245 -16.115 -0.131 1.00 95.00 88 ILE A O 1
ATOM 705 N N . ARG A 1 89 ? 5.203 -15.184 -0.139 1.00 94.50 89 ARG A N 1
ATOM 706 C CA . ARG A 1 89 ? 5.282 -14.715 1.249 1.00 94.50 89 ARG A CA 1
ATOM 707 C C . ARG A 1 89 ? 5.425 -15.860 2.242 1.00 94.50 89 ARG A C 1
ATOM 709 O O . ARG A 1 89 ? 6.215 -15.762 3.181 1.00 94.50 89 ARG A O 1
ATOM 716 N N . GLN A 1 90 ? 4.726 -16.971 2.019 1.00 93.81 90 GLN A N 1
ATOM 717 C CA . GLN A 1 90 ? 4.874 -18.155 2.860 1.00 93.81 90 GLN A CA 1
ATOM 718 C C . GLN A 1 90 ? 6.288 -18.747 2.757 1.00 93.81 90 GLN A C 1
ATOM 720 O O . GLN A 1 90 ? 6.879 -19.125 3.773 1.0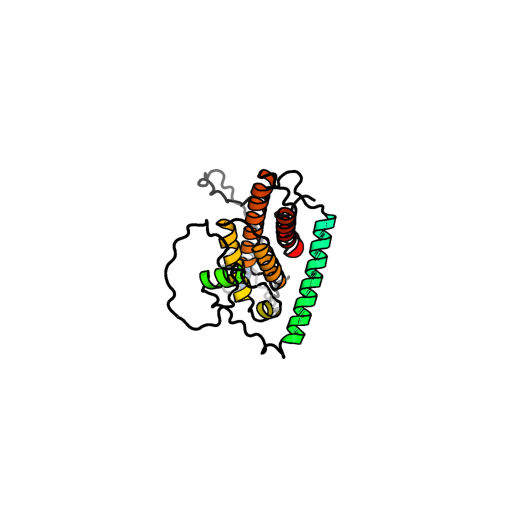0 93.81 90 GLN A O 1
ATOM 725 N N . LYS A 1 91 ? 6.863 -18.803 1.549 1.00 92.56 91 LYS A N 1
ATOM 726 C CA . LYS A 1 91 ? 8.252 -19.236 1.332 1.00 92.56 91 LYS A CA 1
ATOM 727 C C . LYS A 1 91 ? 9.232 -18.301 2.040 1.00 92.56 91 LYS A C 1
ATOM 729 O O . LYS A 1 91 ? 10.088 -18.792 2.772 1.00 92.56 91 LYS A O 1
ATOM 734 N N . ILE A 1 92 ? 9.075 -16.985 1.889 1.00 90.94 92 ILE A N 1
ATOM 735 C CA . ILE A 1 92 ? 9.907 -15.972 2.555 1.00 90.94 92 ILE A CA 1
ATOM 736 C C . ILE A 1 92 ? 9.871 -16.149 4.074 1.00 90.94 92 ILE A C 1
ATOM 738 O O . ILE A 1 92 ? 10.929 -16.268 4.686 1.00 90.94 92 ILE A O 1
ATOM 742 N N . ALA A 1 93 ? 8.685 -16.277 4.673 1.00 90.19 93 ALA A N 1
ATOM 743 C CA . ALA A 1 93 ? 8.545 -16.484 6.114 1.00 90.19 93 ALA A CA 1
ATOM 744 C C . ALA A 1 93 ? 9.265 -17.762 6.591 1.00 90.19 93 ALA A C 1
ATOM 746 O O . ALA A 1 93 ? 9.972 -17.756 7.601 1.00 90.19 93 ALA A O 1
ATOM 747 N N . ARG A 1 94 ? 9.154 -18.862 5.828 1.00 90.31 94 ARG A N 1
ATOM 748 C CA . ARG A 1 94 ? 9.875 -20.117 6.113 1.00 90.31 94 ARG A CA 1
ATOM 749 C C . ARG A 1 94 ? 11.392 -19.943 6.010 1.00 90.31 94 ARG A C 1
ATOM 751 O O . ARG A 1 94 ? 12.117 -20.472 6.850 1.00 90.31 94 ARG A O 1
ATOM 758 N N . PHE A 1 95 ? 11.880 -19.229 4.996 1.00 86.88 95 PHE A N 1
ATOM 759 C CA . PHE A 1 95 ? 13.311 -18.974 4.819 1.00 86.88 95 PHE A CA 1
ATOM 760 C C . PHE A 1 95 ? 13.873 -18.056 5.903 1.00 86.88 95 PHE A C 1
ATOM 762 O O . PHE A 1 95 ? 14.925 -18.366 6.455 1.00 86.88 95 PHE A O 1
ATOM 769 N N . GLN A 1 96 ? 13.161 -16.992 6.274 1.00 84.50 96 GLN A N 1
ATOM 770 C CA . GLN A 1 96 ? 13.548 -16.116 7.380 1.00 84.50 96 GLN A CA 1
ATOM 771 C C . GLN A 1 96 ? 13.651 -16.891 8.700 1.00 84.50 96 GLN A C 1
ATOM 773 O O . GLN A 1 96 ? 14.640 -16.756 9.420 1.00 84.50 96 GLN A O 1
ATOM 778 N N . ALA A 1 97 ? 12.685 -17.768 8.997 1.00 85.00 97 ALA A N 1
ATOM 779 C CA . ALA A 1 97 ? 12.719 -18.600 10.200 1.00 85.00 97 ALA A CA 1
ATOM 780 C C . ALA A 1 97 ? 13.923 -19.562 10.231 1.00 85.00 97 ALA A C 1
ATOM 782 O O . ALA A 1 97 ? 14.521 -19.765 11.288 1.00 85.00 97 ALA A O 1
ATOM 783 N N . LYS A 1 98 ? 14.306 -20.131 9.079 1.00 84.56 98 LYS A N 1
ATOM 784 C CA . LYS A 1 98 ? 15.471 -21.025 8.957 1.00 84.56 98 LYS A CA 1
ATOM 785 C C . LYS A 1 98 ? 16.803 -20.271 9.036 1.00 84.56 98 LYS A C 1
ATOM 787 O O . LYS A 1 98 ? 17.715 -20.723 9.724 1.00 84.56 98 LYS A O 1
ATOM 792 N N . ASN A 1 99 ? 16.901 -19.120 8.373 1.00 74.12 99 ASN A N 1
ATOM 793 C CA . ASN A 1 99 ? 18.157 -18.389 8.178 1.00 74.12 99 ASN A CA 1
ATOM 794 C C . ASN A 1 99 ? 18.477 -17.369 9.281 1.00 74.12 99 ASN A C 1
ATOM 796 O O . ASN A 1 99 ? 19.585 -16.836 9.290 1.00 74.12 99 ASN A O 1
ATOM 800 N N . LYS A 1 100 ? 17.587 -17.153 10.264 1.00 66.38 100 LYS A N 1
ATOM 801 C CA . LYS A 1 100 ? 17.879 -16.355 11.477 1.00 66.38 100 LYS A CA 1
ATOM 802 C C . LYS A 1 100 ? 19.144 -16.807 12.228 1.00 66.38 100 LYS A C 1
ATOM 804 O O . LYS A 1 100 ? 19.701 -16.026 12.986 1.00 66.38 100 LYS A O 1
ATOM 809 N N . LYS A 1 101 ? 19.601 -18.050 12.030 1.00 60.19 101 LYS A N 1
ATOM 810 C CA . LYS A 1 101 ? 20.811 -18.608 12.662 1.00 60.19 101 LYS A CA 1
ATOM 811 C C . LYS A 1 101 ? 22.094 -18.435 11.834 1.00 60.19 101 LYS A C 1
ATOM 813 O O . LYS A 1 101 ? 23.175 -18.660 12.363 1.00 60.19 101 LYS A O 1
ATOM 818 N N . THR A 1 102 ? 21.987 -18.046 10.563 1.00 58.88 102 THR A N 1
ATOM 819 C CA . THR A 1 102 ? 23.098 -18.040 9.586 1.00 58.88 102 THR A CA 1
ATOM 820 C C . THR A 1 102 ? 23.395 -16.631 9.050 1.00 58.88 102 THR A C 1
ATOM 822 O O . THR A 1 102 ? 24.191 -16.476 8.131 1.00 58.88 102 THR A O 1
ATOM 825 N N . SER A 1 103 ? 22.778 -15.581 9.610 1.00 56.28 103 SER A N 1
ATOM 826 C CA . SER A 1 103 ? 22.761 -14.206 9.070 1.00 56.28 103 SER A CA 1
ATOM 827 C C . SER A 1 103 ? 24.096 -13.441 9.100 1.00 56.28 103 SER A C 1
ATOM 829 O O . SER A 1 103 ? 24.097 -12.228 8.912 1.00 56.28 103 SER A O 1
ATOM 831 N N . ASN A 1 104 ? 25.226 -14.111 9.324 1.00 54.66 104 ASN A N 1
ATOM 832 C CA . ASN A 1 104 ? 26.524 -13.467 9.549 1.00 54.66 104 ASN A CA 1
ATOM 833 C C . ASN A 1 104 ? 27.430 -13.423 8.305 1.00 54.66 104 ASN A C 1
ATOM 835 O O . ASN A 1 104 ? 28.588 -13.044 8.425 1.00 54.66 104 ASN A O 1
ATOM 839 N N . GLN A 1 105 ? 26.945 -13.815 7.122 1.00 53.72 105 GLN A N 1
ATOM 840 C CA . GLN A 1 105 ? 27.757 -13.855 5.895 1.00 53.72 105 GLN A CA 1
ATOM 841 C C . GLN A 1 105 ? 27.106 -13.080 4.744 1.00 53.72 105 GLN A C 1
ATOM 843 O O . GLN A 1 105 ? 26.702 -13.652 3.735 1.00 53.72 105 GLN A O 1
ATOM 848 N N . CYS A 1 106 ? 26.963 -11.765 4.896 1.00 57.81 106 CYS A N 1
ATOM 849 C CA . CYS A 1 106 ? 26.625 -10.893 3.776 1.00 57.81 106 CYS A CA 1
ATOM 850 C C . CYS A 1 106 ? 27.405 -9.585 3.912 1.00 57.81 106 CYS A C 1
ATOM 852 O O . CYS A 1 106 ? 27.160 -8.823 4.844 1.00 57.81 106 CYS A O 1
ATOM 854 N N . ASP A 1 107 ? 28.317 -9.344 2.971 1.00 60.62 107 ASP A N 1
ATOM 855 C CA . ASP A 1 107 ? 29.291 -8.238 2.971 1.00 60.62 107 ASP A CA 1
ATOM 856 C C . ASP A 1 107 ? 28.673 -6.856 2.677 1.00 60.62 107 ASP A C 1
ATOM 858 O O . ASP A 1 107 ? 29.366 -5.861 2.502 1.00 60.62 107 ASP A O 1
ATOM 862 N N . VAL A 1 108 ? 27.343 -6.781 2.595 1.00 70.38 108 VAL A N 1
ATOM 863 C CA . VAL A 1 108 ? 26.623 -5.562 2.221 1.00 70.38 108 VAL A CA 1
ATOM 864 C C . VAL A 1 108 ? 26.330 -4.730 3.469 1.00 70.38 108 VAL A C 1
ATOM 866 O O . VAL A 1 108 ? 25.673 -5.202 4.398 1.00 70.38 108 VAL A O 1
ATOM 869 N N . THR A 1 109 ? 26.764 -3.479 3.526 1.00 78.75 109 THR A N 1
ATOM 870 C CA . THR A 1 109 ? 26.353 -2.537 4.575 1.00 78.75 109 THR A CA 1
ATOM 871 C C . THR A 1 109 ? 25.034 -1.877 4.179 1.00 78.75 109 THR A C 1
ATOM 873 O O . THR A 1 109 ? 24.903 -1.320 3.094 1.00 78.75 109 THR A O 1
ATOM 876 N N . LEU A 1 110 ? 24.018 -1.985 5.041 1.00 83.38 110 LEU A N 1
ATOM 877 C CA . LEU A 1 110 ? 22.737 -1.317 4.806 1.00 83.38 110 LEU A CA 1
ATOM 878 C C . LEU A 1 110 ? 22.853 0.165 5.187 1.00 83.38 110 LEU A C 1
ATOM 880 O O . LEU A 1 110 ? 23.428 0.453 6.243 1.00 83.38 110 LEU A O 1
ATOM 884 N N . PRO A 1 111 ? 22.280 1.087 4.394 1.00 87.19 111 PRO A N 1
ATOM 885 C CA . PRO A 1 111 ? 22.196 2.490 4.776 1.00 87.19 111 PRO A CA 1
ATOM 886 C C . PRO A 1 111 ? 21.395 2.700 6.066 1.00 87.19 111 PRO A C 1
ATOM 888 O O . PRO A 1 111 ? 20.574 1.865 6.465 1.00 87.19 111 PRO A O 1
ATOM 891 N N . ASN A 1 112 ? 21.595 3.848 6.715 1.00 87.25 112 ASN A N 1
ATOM 892 C CA . ASN A 1 112 ? 20.757 4.239 7.842 1.00 87.25 112 ASN A CA 1
ATOM 893 C C . ASN A 1 112 ? 19.312 4.430 7.369 1.00 87.25 112 ASN A C 1
ATOM 895 O O . ASN A 1 112 ? 19.066 4.920 6.270 1.00 87.25 112 ASN A O 1
ATOM 899 N N . LYS A 1 113 ? 18.334 4.084 8.206 1.00 84.50 113 LYS A N 1
ATOM 900 C CA . LYS A 1 113 ? 16.911 4.178 7.853 1.00 84.50 113 LYS A CA 1
ATOM 901 C C . LYS A 1 113 ? 16.462 5.592 7.456 1.00 84.50 113 LYS A C 1
ATOM 903 O O . LYS A 1 113 ? 15.516 5.693 6.698 1.00 84.50 113 LYS A O 1
ATOM 908 N N . ASN A 1 114 ? 17.126 6.639 7.954 1.00 88.25 114 ASN A N 1
ATOM 909 C CA . ASN A 1 114 ? 16.762 8.036 7.695 1.00 88.25 114 ASN A CA 1
ATOM 910 C C . ASN A 1 114 ? 17.472 8.629 6.463 1.00 88.25 114 ASN A C 1
ATOM 912 O O . ASN A 1 114 ? 17.156 9.746 6.059 1.00 88.25 114 ASN A O 1
ATOM 916 N N . ASP A 1 115 ? 18.445 7.918 5.886 1.00 90.31 115 ASP A N 1
ATOM 917 C CA . ASP A 1 115 ? 19.284 8.445 4.809 1.00 90.31 115 ASP A CA 1
ATOM 918 C C . ASP A 1 115 ? 18.658 8.128 3.447 1.00 90.31 115 ASP A C 1
ATOM 920 O O . ASP A 1 115 ? 19.082 7.212 2.739 1.00 90.31 115 ASP A O 1
ATOM 924 N N . GLU A 1 116 ? 17.636 8.898 3.069 1.00 89.88 116 GLU A N 1
ATOM 925 C CA . GLU A 1 116 ? 16.884 8.715 1.819 1.0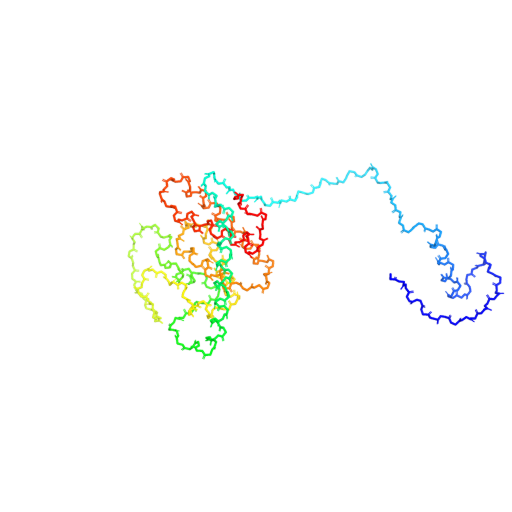0 89.88 116 GLU A CA 1
ATOM 926 C C . GLU A 1 116 ? 17.799 8.633 0.583 1.00 89.88 116 GLU A C 1
ATOM 928 O O . GLU A 1 116 ? 17.677 7.721 -0.233 1.00 89.88 116 GLU A O 1
ATOM 933 N N . GLN A 1 117 ? 18.773 9.540 0.463 1.00 86.56 117 GLN A N 1
ATOM 934 C CA . GLN A 1 117 ? 19.681 9.586 -0.691 1.00 86.56 117 GLN A CA 1
ATOM 935 C C . GLN A 1 117 ? 20.567 8.338 -0.801 1.00 86.56 117 GLN A C 1
ATOM 937 O O . GLN A 1 117 ? 20.843 7.865 -1.904 1.00 86.56 117 GLN A O 1
ATOM 942 N N . GLN A 1 118 ? 21.000 7.782 0.332 1.00 87.38 118 GLN A N 1
ATOM 943 C CA . GLN A 1 118 ? 21.808 6.564 0.342 1.00 87.38 118 GLN A CA 1
ATOM 944 C C . GLN A 1 118 ? 20.961 5.348 -0.032 1.00 87.38 118 GLN A C 1
ATOM 946 O O . GLN A 1 118 ? 21.419 4.512 -0.805 1.00 87.38 118 GLN A O 1
ATOM 951 N N . TRP A 1 119 ? 19.709 5.279 0.434 1.00 90.31 119 TRP A N 1
ATOM 952 C CA . TRP A 1 119 ? 18.763 4.253 -0.015 1.00 90.31 119 TRP A CA 1
ATOM 953 C C . TRP A 1 119 ? 18.461 4.352 -1.504 1.00 90.31 119 TRP A C 1
ATOM 955 O O . TRP A 1 119 ? 18.387 3.327 -2.177 1.00 90.31 119 TRP A O 1
ATOM 965 N N . ARG A 1 120 ? 18.344 5.567 -2.041 1.00 88.44 120 ARG A N 1
ATOM 966 C CA . ARG A 1 120 ? 18.144 5.785 -3.475 1.00 88.44 120 ARG A CA 1
ATOM 967 C C . ARG A 1 120 ? 19.303 5.221 -4.288 1.00 88.44 120 ARG A C 1
ATOM 969 O O . ARG A 1 120 ? 19.086 4.414 -5.189 1.00 88.44 120 ARG A O 1
ATOM 976 N N . LEU A 1 121 ? 20.530 5.613 -3.943 1.00 87.75 121 LEU A N 1
ATOM 977 C CA . LEU A 1 121 ? 21.740 5.117 -4.601 1.00 87.75 121 LEU A CA 1
ATOM 978 C C . LEU A 1 121 ? 21.878 3.601 -4.450 1.00 87.75 121 LEU A C 1
ATOM 980 O O . LEU A 1 121 ? 22.240 2.921 -5.406 1.00 87.75 121 LEU A O 1
ATOM 984 N N . PHE A 1 122 ? 21.540 3.071 -3.275 1.00 88.44 122 PHE A N 1
ATOM 985 C CA . PHE A 1 122 ? 21.590 1.644 -2.994 1.00 88.44 122 PHE A CA 1
ATOM 986 C C . PHE A 1 122 ? 20.591 0.848 -3.841 1.00 88.44 122 PHE A C 1
ATOM 988 O O . PHE A 1 122 ? 20.980 -0.141 -4.447 1.00 88.44 122 PHE A O 1
ATOM 995 N N . CYS A 1 123 ? 19.323 1.261 -3.915 1.00 88.25 123 CYS A N 1
ATOM 996 C CA . CYS A 1 123 ? 18.279 0.501 -4.607 1.00 88.25 123 CYS A CA 1
ATOM 997 C C . CYS A 1 123 ? 18.288 0.706 -6.128 1.00 88.25 123 CYS A C 1
ATOM 999 O O . CYS A 1 123 ? 18.032 -0.233 -6.882 1.00 88.25 123 CYS A O 1
ATOM 1001 N N . LEU A 1 124 ? 18.523 1.938 -6.583 1.00 84.00 124 LEU A N 1
ATOM 1002 C CA . LEU A 1 124 ? 18.296 2.349 -7.971 1.00 84.00 124 LEU A CA 1
ATOM 1003 C C . LEU A 1 124 ? 19.592 2.681 -8.728 1.00 84.00 124 LEU A C 1
ATOM 1005 O O . LEU A 1 124 ? 19.595 2.671 -9.957 1.00 84.00 124 LEU A O 1
ATOM 1009 N N . GLY A 1 125 ? 20.702 2.908 -8.021 1.00 82.19 125 GLY A N 1
ATOM 1010 C CA . GLY A 1 125 ? 21.992 3.250 -8.623 1.00 82.19 125 GLY A CA 1
ATOM 1011 C C . GLY A 1 125 ? 22.094 4.712 -9.064 1.00 82.19 125 GLY A C 1
ATOM 1012 O O . GLY A 1 125 ? 21.165 5.507 -8.915 1.00 82.19 125 GLY A O 1
ATOM 1013 N N . ARG A 1 126 ? 23.256 5.086 -9.617 1.00 67.38 126 ARG A N 1
ATOM 1014 C CA . ARG A 1 126 ? 23.536 6.462 -10.083 1.00 67.38 126 ARG A CA 1
ATOM 1015 C C . ARG A 1 126 ? 22.862 6.803 -11.420 1.00 67.38 126 ARG A C 1
ATOM 1017 O O . ARG A 1 126 ? 22.723 7.979 -11.736 1.00 67.38 126 ARG A O 1
ATOM 1024 N N . SER A 1 127 ? 22.424 5.801 -12.187 1.00 56.06 127 SER A N 1
ATOM 1025 C CA . SER A 1 127 ? 21.756 5.988 -13.486 1.00 56.06 127 SER A CA 1
ATOM 1026 C C . SER A 1 127 ? 20.261 6.338 -13.379 1.00 56.06 127 SER A C 1
ATOM 1028 O O . SER A 1 127 ? 19.610 6.566 -14.400 1.00 56.06 127 SER A O 1
ATOM 1030 N N . TYR A 1 128 ? 19.693 6.372 -12.172 1.00 51.25 128 TYR A N 1
ATOM 1031 C CA . TYR A 1 128 ? 18.268 6.616 -11.968 1.00 51.25 128 TYR A CA 1
ATOM 1032 C C . TYR A 1 128 ? 17.982 8.115 -11.804 1.00 51.25 128 TYR A C 1
ATOM 1034 O O . TYR A 1 128 ? 18.257 8.693 -10.750 1.00 51.25 128 TYR A O 1
ATOM 1042 N N . GLY A 1 129 ? 17.449 8.744 -12.858 1.00 48.12 129 GLY A N 1
ATOM 1043 C CA . GLY A 1 129 ? 16.970 10.134 -12.836 1.00 48.12 129 GLY A CA 1
ATOM 1044 C C . GLY A 1 129 ? 17.955 11.217 -13.300 1.00 48.12 129 GLY A C 1
ATOM 1045 O O . GLY A 1 129 ? 17.670 12.394 -13.106 1.00 48.12 129 GLY A O 1
ATOM 1046 N N . CYS A 1 130 ? 19.091 10.872 -13.919 1.00 33.75 130 CYS A N 1
ATOM 1047 C CA . CYS A 1 130 ? 20.022 11.875 -14.450 1.00 33.75 130 CYS A CA 1
ATOM 1048 C C . CYS A 1 130 ? 19.830 12.058 -15.968 1.00 33.75 130 CYS A C 1
ATOM 1050 O O . CYS A 1 130 ? 20.214 11.192 -16.757 1.00 33.75 130 CYS A O 1
ATOM 1052 N N . GLU A 1 131 ? 19.265 13.194 -16.393 1.00 37.78 131 GLU A N 1
ATOM 1053 C CA . GLU A 1 131 ? 19.475 13.687 -17.758 1.00 37.78 131 GLU A CA 1
ATOM 1054 C C . GLU A 1 131 ? 20.979 13.946 -17.935 1.00 37.78 131 GLU A C 1
ATOM 1056 O O . GLU A 1 131 ? 21.606 14.612 -17.110 1.00 37.78 131 GLU A O 1
ATOM 1061 N N . ARG A 1 132 ? 21.585 13.369 -18.980 1.00 40.94 132 ARG A N 1
ATOM 1062 C CA . ARG A 1 132 ? 23.018 13.495 -19.294 1.00 40.94 132 ARG A CA 1
ATOM 1063 C C . ARG A 1 132 ? 23.415 14.963 -19.467 1.00 40.94 132 ARG A C 1
ATOM 1065 O O . ARG A 1 132 ? 23.421 15.464 -20.584 1.00 40.94 132 ARG A O 1
ATOM 1072 N N . ASN A 1 133 ? 23.871 15.593 -18.394 1.00 34.47 133 ASN A N 1
ATOM 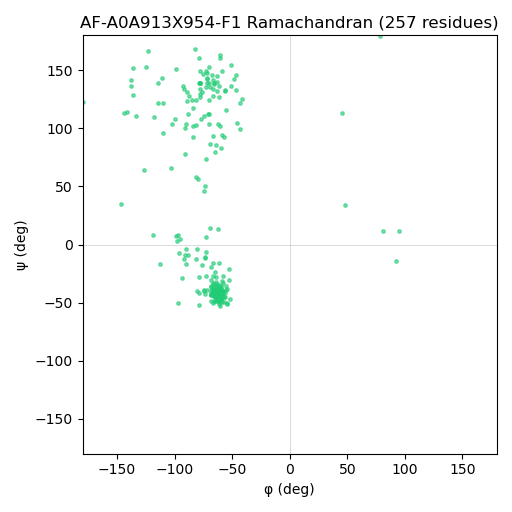1073 C CA . ASN A 1 133 ? 24.780 16.725 -18.470 1.00 34.47 133 ASN A CA 1
ATOM 1074 C C . ASN A 1 133 ? 26.135 16.258 -17.952 1.00 34.47 133 ASN A C 1
ATOM 1076 O O . ASN A 1 133 ? 26.388 16.164 -16.754 1.00 34.47 133 ASN A O 1
ATOM 1080 N N . SER A 1 134 ? 26.987 15.883 -18.900 1.00 44.88 134 SER A N 1
ATOM 1081 C CA . SER A 1 134 ? 28.391 15.586 -18.673 1.00 44.88 134 SER A CA 1
ATOM 1082 C C . SER A 1 134 ? 29.096 16.835 -18.159 1.00 44.88 134 SER A C 1
ATOM 1084 O O . SER A 1 134 ? 29.429 17.723 -18.938 1.00 44.88 134 SER A O 1
ATOM 1086 N N . THR A 1 135 ? 29.370 16.883 -16.864 1.00 32.62 135 THR A N 1
ATOM 1087 C CA . THR A 1 135 ? 30.486 17.665 -16.336 1.00 32.62 135 THR A CA 1
ATOM 1088 C C . THR A 1 135 ? 31.236 16.798 -15.346 1.00 32.62 135 THR A C 1
ATOM 1090 O O . THR A 1 135 ? 30.721 16.437 -14.289 1.00 32.62 135 THR A O 1
ATOM 1093 N N . GLU A 1 136 ? 32.438 16.422 -15.767 1.00 45.62 136 GLU A N 1
ATOM 1094 C CA . GLU A 1 136 ? 33.522 15.919 -14.934 1.00 45.62 136 GLU A CA 1
ATOM 1095 C C . GLU A 1 136 ? 33.692 16.814 -13.697 1.00 45.62 136 GLU A C 1
ATOM 1097 O O . GLU A 1 136 ? 33.480 18.021 -13.803 1.00 45.62 136 GLU A O 1
ATOM 1102 N N . ILE A 1 137 ? 34.062 16.229 -12.551 1.00 41.78 137 ILE A N 1
ATOM 1103 C CA . ILE A 1 137 ? 35.137 16.704 -11.657 1.00 41.78 137 ILE A CA 1
ATOM 1104 C C . ILE A 1 137 ? 35.268 15.762 -10.441 1.00 41.78 137 ILE A C 1
ATOM 1106 O O . ILE A 1 137 ? 34.323 15.517 -9.694 1.00 41.78 137 ILE A O 1
ATOM 1110 N N . ASP A 1 138 ? 36.495 15.258 -10.321 1.00 31.23 138 ASP A N 1
ATOM 1111 C CA . ASP A 1 138 ? 37.322 14.884 -9.172 1.00 31.23 138 ASP A CA 1
ATOM 1112 C C . ASP A 1 138 ? 36.783 14.082 -7.977 1.00 31.23 138 ASP A C 1
ATOM 1114 O O . ASP A 1 138 ? 36.084 14.537 -7.073 1.00 31.23 138 ASP A O 1
ATOM 1118 N N . SER A 1 139 ? 37.342 12.875 -7.923 1.00 43.31 139 SER A N 1
ATOM 1119 C CA . SER A 1 139 ? 37.637 12.051 -6.759 1.00 43.31 139 SER A CA 1
ATOM 1120 C C . SER A 1 139 ? 38.208 12.821 -5.562 1.00 43.31 139 SER A C 1
ATOM 1122 O O . SER A 1 139 ? 39.293 13.397 -5.634 1.00 43.31 139 SER A O 1
ATOM 1124 N N . SER A 1 140 ? 37.549 12.680 -4.411 1.00 39.56 140 SER A N 1
ATOM 1125 C CA . SER A 1 140 ? 38.223 12.669 -3.110 1.00 39.56 140 SER A CA 1
ATOM 1126 C C . SER A 1 140 ? 37.628 11.577 -2.218 1.00 39.56 140 SER A C 1
ATOM 1128 O O . SER A 1 140 ? 36.428 11.304 -2.214 1.00 39.56 140 SER A O 1
ATOM 1130 N N . GLU A 1 141 ? 38.538 10.877 -1.558 1.00 43.50 141 GLU A N 1
ATOM 1131 C CA . GLU A 1 141 ? 38.391 9.557 -0.964 1.00 43.50 141 GLU A CA 1
ATOM 1132 C C . GLU A 1 141 ? 37.538 9.554 0.311 1.00 43.50 141 GLU A C 1
ATOM 1134 O O . GLU A 1 141 ? 37.750 10.333 1.239 1.00 43.50 141 GLU A O 1
ATOM 1139 N N . SER A 1 142 ? 36.629 8.585 0.410 1.00 36.03 142 SER A N 1
ATOM 1140 C CA . SER A 1 142 ? 36.177 8.045 1.694 1.00 36.03 142 SER A CA 1
ATOM 1141 C C . SER A 1 142 ? 35.926 6.546 1.538 1.00 36.03 142 SER A C 1
ATOM 1143 O O . SER A 1 142 ? 35.066 6.100 0.782 1.00 36.03 142 SER A O 1
ATOM 1145 N N . ASN A 1 143 ? 36.756 5.765 2.230 1.00 43.25 143 ASN A N 1
ATOM 1146 C CA . ASN A 1 143 ? 36.755 4.308 2.223 1.00 43.25 143 ASN A CA 1
ATOM 1147 C C . ASN A 1 143 ? 35.418 3.742 2.722 1.00 43.25 143 ASN A C 1
ATOM 1149 O O . ASN A 1 143 ? 35.176 3.625 3.921 1.00 43.25 143 ASN A O 1
ATOM 1153 N N . SER A 1 144 ? 34.591 3.308 1.782 1.00 36.09 144 SER A N 1
ATOM 1154 C CA . SER A 1 144 ? 33.711 2.155 1.936 1.00 36.09 144 SER A CA 1
ATOM 1155 C C . SER A 1 144 ? 33.781 1.391 0.620 1.00 36.09 144 SER A C 1
ATOM 1157 O O . SER A 1 144 ? 33.930 2.006 -0.433 1.00 36.09 144 SER A O 1
ATOM 1159 N N . THR A 1 145 ? 33.776 0.064 0.669 1.00 39.81 145 THR A N 1
ATOM 1160 C CA . THR A 1 145 ? 33.825 -0.800 -0.513 1.00 39.81 145 THR A CA 1
ATOM 1161 C C . THR A 1 145 ? 32.565 -0.574 -1.350 1.00 39.81 145 THR A C 1
ATOM 1163 O O . THR A 1 145 ? 31.555 -1.252 -1.187 1.00 39.81 145 THR A O 1
ATOM 1166 N N . ILE A 1 146 ? 32.610 0.441 -2.211 1.00 44.62 146 ILE A N 1
ATOM 1167 C CA . ILE A 1 146 ? 31.609 0.727 -3.228 1.00 44.62 146 ILE A CA 1
ATOM 1168 C C . ILE A 1 146 ? 31.754 -0.389 -4.260 1.00 44.62 146 ILE A C 1
ATOM 1170 O O . ILE A 1 146 ? 32.784 -0.499 -4.922 1.00 44.62 146 ILE A O 1
ATOM 1174 N N . MET A 1 147 ? 30.741 -1.252 -4.369 1.00 39.78 147 MET A N 1
ATOM 1175 C CA . MET A 1 147 ? 30.585 -2.084 -5.559 1.00 39.78 147 MET A CA 1
ATOM 1176 C C . MET A 1 147 ? 30.542 -1.143 -6.766 1.00 39.78 147 MET A C 1
ATOM 1178 O O . MET A 1 147 ? 29.639 -0.319 -6.879 1.00 39.78 147 MET A O 1
ATOM 1182 N N . ASP A 1 148 ? 31.542 -1.258 -7.633 1.00 39.31 148 ASP A N 1
ATOM 1183 C CA . ASP A 1 148 ? 31.797 -0.428 -8.815 1.00 39.31 148 ASP A CA 1
ATOM 1184 C C . ASP A 1 148 ? 30.820 -0.746 -9.967 1.00 39.31 148 ASP A C 1
ATOM 1186 O O . ASP A 1 148 ? 31.191 -0.994 -11.111 1.00 39.31 148 ASP A O 1
ATOM 1190 N N . SER A 1 149 ? 29.533 -0.849 -9.644 1.00 47.34 149 SER A N 1
ATOM 1191 C CA . SER A 1 149 ? 28.453 -1.084 -10.596 1.00 47.34 149 SER A CA 1
ATOM 1192 C C . SER A 1 149 ? 27.635 0.198 -10.697 1.00 47.34 149 SER A C 1
ATOM 1194 O O . SER A 1 149 ? 27.122 0.702 -9.702 1.00 47.34 149 SER A O 1
ATOM 1196 N N . GLN A 1 150 ? 27.526 0.755 -11.906 1.00 55.16 150 GLN A N 1
ATOM 1197 C CA . GLN A 1 150 ? 26.663 1.914 -12.182 1.00 55.16 150 GLN A CA 1
ATOM 1198 C C . GLN A 1 150 ? 25.172 1.612 -11.911 1.00 55.16 150 GLN A C 1
ATOM 1200 O O . GLN A 1 150 ? 24.369 2.537 -11.752 1.00 55.16 150 GLN A O 1
ATOM 1205 N N . ASP A 1 151 ? 24.847 0.323 -11.794 1.00 63.84 151 ASP A N 1
ATOM 1206 C CA . ASP A 1 151 ? 23.536 -0.231 -11.490 1.00 63.84 151 ASP A CA 1
ATOM 1207 C C . ASP A 1 151 ? 23.353 -0.459 -9.981 1.00 63.84 151 ASP A C 1
ATOM 1209 O O . ASP A 1 151 ? 24.240 -0.971 -9.296 1.00 63.84 151 ASP A O 1
ATOM 1213 N N . GLY A 1 152 ? 22.180 -0.079 -9.463 1.00 74.56 152 GLY A N 1
ATOM 1214 C CA . GLY A 1 152 ? 21.812 -0.275 -8.058 1.00 74.56 152 GLY A CA 1
ATOM 1215 C C . GLY A 1 152 ? 21.796 -1.747 -7.632 1.00 74.56 152 GLY A C 1
ATOM 1216 O O . GLY A 1 152 ? 21.721 -2.667 -8.449 1.00 74.56 152 GLY A O 1
ATOM 1217 N N . ALA A 1 153 ? 21.826 -1.983 -6.321 1.00 81.88 153 ALA A N 1
ATOM 1218 C CA . ALA A 1 153 ? 21.710 -3.316 -5.755 1.00 81.88 153 ALA A CA 1
ATOM 1219 C C . ALA A 1 153 ? 20.343 -3.933 -6.088 1.00 81.88 153 ALA A C 1
ATOM 1221 O O . ALA A 1 153 ? 19.296 -3.287 -6.018 1.00 81.88 153 ALA A O 1
ATOM 1222 N N . LEU A 1 154 ? 20.340 -5.226 -6.413 1.00 85.88 154 LEU A N 1
ATOM 1223 C CA . LEU A 1 154 ? 19.105 -5.990 -6.565 1.00 85.88 154 LEU A CA 1
ATOM 1224 C C . LEU A 1 154 ? 18.535 -6.360 -5.186 1.00 85.88 154 LEU A C 1
ATOM 1226 O O . LEU A 1 154 ? 19.310 -6.611 -4.259 1.00 85.88 154 LEU A O 1
ATOM 1230 N N . PRO A 1 155 ? 17.201 -6.479 -5.044 1.00 86.75 155 PRO A N 1
ATOM 1231 C CA . PRO A 1 155 ? 16.561 -6.884 -3.795 1.00 86.75 155 PRO A CA 1
ATOM 1232 C C . PRO A 1 155 ? 16.770 -8.383 -3.527 1.00 86.75 155 PRO A C 1
ATOM 1234 O O . PRO A 1 155 ? 15.880 -9.217 -3.692 1.00 86.75 155 PRO A O 1
ATOM 1237 N N . LEU A 1 156 ? 17.989 -8.750 -3.137 1.00 87.69 156 LEU A N 1
ATOM 1238 C CA . LEU A 1 156 ? 18.349 -10.113 -2.766 1.00 87.69 156 LEU A CA 1
ATOM 1239 C C . LEU A 1 156 ? 17.729 -10.468 -1.410 1.00 87.69 156 LEU A C 1
ATOM 1241 O O . LEU A 1 156 ? 17.631 -9.635 -0.508 1.00 87.69 156 LEU A O 1
ATOM 1245 N N . SER A 1 157 ? 17.375 -11.739 -1.222 1.00 83.31 157 SER A N 1
ATOM 1246 C CA . SER A 1 157 ? 16.821 -12.231 0.048 1.00 83.31 157 SER A CA 1
ATOM 1247 C C . SER A 1 157 ? 17.761 -11.996 1.236 1.00 83.31 157 SER A C 1
ATOM 1249 O O . SER A 1 157 ? 17.298 -11.702 2.334 1.00 83.31 157 SER A O 1
ATOM 1251 N N . SER A 1 158 ? 19.078 -12.051 1.017 1.00 83.75 158 SER A N 1
ATOM 1252 C CA . SER A 1 158 ? 20.099 -11.737 2.025 1.00 83.75 158 SER A CA 1
ATOM 1253 C C . SER A 1 158 ? 20.020 -10.295 2.537 1.00 83.75 158 SER A C 1
ATOM 1255 O O . SER A 1 158 ? 20.273 -10.054 3.717 1.00 83.75 158 SER A O 1
ATOM 1257 N N . ILE A 1 159 ? 19.649 -9.352 1.669 1.00 86.19 159 ILE A N 1
ATOM 1258 C CA . ILE A 1 159 ? 19.486 -7.930 1.989 1.00 86.19 159 ILE A CA 1
ATOM 1259 C C . ILE A 1 159 ? 18.143 -7.730 2.691 1.00 86.19 159 ILE A C 1
ATOM 1261 O O . ILE A 1 159 ? 18.096 -7.209 3.804 1.00 86.19 159 ILE A O 1
ATOM 1265 N N . LEU A 1 160 ? 17.062 -8.229 2.085 1.00 87.19 160 LEU A N 1
ATOM 1266 C CA . LEU A 1 160 ? 15.699 -8.075 2.597 1.00 87.19 160 LEU A CA 1
ATOM 1267 C C . LEU A 1 160 ? 15.532 -8.660 4.005 1.00 87.19 160 LEU A C 1
ATOM 1269 O O . LEU A 1 160 ? 14.884 -8.057 4.851 1.00 87.19 160 LEU A O 1
ATOM 1273 N N . PHE A 1 161 ? 16.140 -9.816 4.293 1.00 86.19 161 PHE A N 1
ATOM 1274 C CA . PHE A 1 161 ? 15.995 -10.478 5.598 1.00 86.19 161 PHE A CA 1
ATOM 1275 C C . PHE A 1 161 ? 16.762 -9.783 6.728 1.00 86.19 161 PHE A C 1
ATOM 1277 O O . PHE A 1 161 ? 16.556 -10.119 7.893 1.00 86.19 161 PHE A O 1
ATOM 1284 N N . ARG A 1 162 ? 17.641 -8.830 6.403 1.00 84.25 162 ARG A N 1
ATOM 1285 C CA . ARG A 1 162 ? 18.330 -7.985 7.387 1.00 84.25 162 ARG A CA 1
ATOM 1286 C C . ARG A 1 162 ? 17.559 -6.708 7.704 1.00 84.25 162 ARG A C 1
ATOM 1288 O O . ARG A 1 162 ? 17.853 -6.069 8.712 1.00 84.25 162 ARG A O 1
ATOM 1295 N N . MET A 1 163 ? 16.593 -6.334 6.869 1.00 85.38 163 MET A N 1
ATOM 1296 C CA . MET A 1 163 ? 15.753 -5.166 7.104 1.00 85.38 163 MET A CA 1
ATOM 1297 C C . MET A 1 163 ? 14.719 -5.491 8.186 1.00 85.38 163 MET A C 1
ATOM 1299 O O . MET A 1 163 ? 14.038 -6.512 8.130 1.00 85.38 163 MET A O 1
ATOM 1303 N N . ASN A 1 164 ? 14.594 -4.609 9.178 1.00 88.38 164 ASN A N 1
ATOM 1304 C CA . ASN A 1 164 ? 13.495 -4.673 10.138 1.00 88.38 164 ASN A CA 1
ATOM 1305 C C . ASN A 1 164 ? 12.222 -4.081 9.504 1.00 88.38 164 ASN A C 1
ATOM 1307 O O . ASN A 1 164 ? 12.311 -3.283 8.572 1.00 88.38 164 ASN A O 1
ATOM 1311 N N . GLN A 1 165 ? 11.048 -4.405 10.042 1.00 90.31 165 GLN A N 1
ATOM 1312 C CA . GLN A 1 165 ? 9.751 -3.948 9.541 1.00 90.31 165 GLN A CA 1
ATOM 1313 C C . GLN A 1 165 ? 9.662 -2.417 9.423 1.00 90.31 165 GLN A C 1
ATOM 1315 O O . GLN A 1 165 ? 9.149 -1.912 8.429 1.00 90.31 165 GLN A O 1
ATOM 1320 N N . VAL A 1 166 ? 10.236 -1.677 10.380 1.00 91.75 166 VAL A N 1
ATOM 1321 C CA . VAL A 1 166 ? 10.312 -0.204 10.325 1.00 91.75 166 VAL A CA 1
ATOM 1322 C C . VAL A 1 166 ? 11.130 0.266 9.119 1.00 91.75 166 VAL A C 1
ATOM 1324 O O . VAL A 1 166 ? 10.741 1.199 8.428 1.00 91.75 166 VAL A O 1
ATOM 1327 N N . THR A 1 167 ? 12.252 -0.397 8.829 1.00 91.88 167 THR A N 1
ATOM 1328 C CA . THR A 1 167 ? 13.091 -0.079 7.666 1.00 91.88 167 THR A CA 1
ATOM 1329 C C . THR A 1 167 ? 12.384 -0.438 6.362 1.00 91.88 167 THR A C 1
ATOM 1331 O O . THR A 1 167 ? 12.445 0.337 5.419 1.00 91.88 167 THR A O 1
ATOM 1334 N N . VAL A 1 168 ? 11.677 -1.574 6.302 1.00 92.94 168 VAL A N 1
ATOM 1335 C CA . VAL A 1 168 ? 10.878 -1.962 5.124 1.00 92.94 168 VAL A CA 1
ATOM 1336 C C . VAL A 1 168 ? 9.803 -0.916 4.833 1.00 92.94 168 VAL A C 1
ATOM 1338 O O . VAL A 1 168 ? 9.646 -0.515 3.684 1.00 92.94 168 VAL A O 1
ATOM 1341 N N . GLN A 1 169 ? 9.095 -0.445 5.863 1.00 93.06 169 GLN A N 1
ATOM 1342 C CA . GLN A 1 169 ? 8.085 0.608 5.730 1.00 93.06 169 GLN A CA 1
ATOM 1343 C C . GLN A 1 169 ? 8.699 1.935 5.268 1.00 93.06 169 GLN A C 1
ATOM 1345 O O . GLN A 1 169 ? 8.187 2.530 4.326 1.00 93.06 169 GLN A O 1
ATOM 1350 N N . GLN A 1 170 ? 9.817 2.353 5.866 1.00 93.62 170 GLN A N 1
ATOM 1351 C CA . GLN A 1 170 ? 10.496 3.600 5.505 1.00 93.62 170 GLN A CA 1
ATOM 1352 C C . GLN A 1 170 ? 11.032 3.580 4.068 1.00 93.62 170 GLN A C 1
ATOM 1354 O O . GLN A 1 170 ? 10.868 4.535 3.318 1.00 93.62 170 GLN A O 1
ATOM 1359 N N . VAL A 1 171 ? 11.652 2.473 3.655 1.00 93.69 171 VAL A N 1
ATOM 1360 C CA . VAL A 1 171 ? 12.175 2.330 2.291 1.00 93.69 171 VAL A CA 1
ATOM 1361 C C . VAL A 1 171 ? 11.030 2.246 1.282 1.00 93.69 171 VAL A C 1
ATOM 1363 O O . VAL A 1 171 ? 11.128 2.818 0.199 1.00 93.69 171 VAL A O 1
ATOM 1366 N N . LEU A 1 172 ? 9.912 1.602 1.638 1.00 94.69 172 LEU A N 1
ATOM 1367 C CA . LEU A 1 172 ? 8.699 1.630 0.821 1.00 94.69 172 LEU A CA 1
ATOM 1368 C C . LEU A 1 172 ? 8.171 3.062 0.652 1.00 94.69 172 LEU A C 1
ATOM 1370 O O . LEU A 1 172 ? 7.804 3.428 -0.460 1.00 94.69 172 LEU A O 1
ATOM 1374 N N . GLU A 1 173 ? 8.168 3.868 1.715 1.00 94.50 173 GLU A N 1
ATOM 1375 C CA . GLU A 1 173 ? 7.777 5.281 1.659 1.00 94.50 173 GLU A CA 1
ATOM 1376 C C . GLU A 1 173 ? 8.668 6.076 0.702 1.00 94.50 173 GLU A C 1
ATOM 1378 O O . GLU A 1 173 ? 8.160 6.759 -0.186 1.00 94.50 173 GLU A O 1
ATOM 1383 N N . TYR A 1 174 ? 9.988 5.901 0.793 1.00 94.19 174 TYR A N 1
ATOM 1384 C CA . TYR A 1 174 ? 10.923 6.533 -0.135 1.00 94.19 174 TYR A CA 1
ATOM 1385 C C . TYR A 1 174 ? 10.652 6.144 -1.591 1.00 94.19 174 TYR A C 1
ATOM 1387 O O . TYR A 1 174 ? 10.568 7.015 -2.453 1.00 94.19 174 TYR A O 1
ATOM 1395 N N . HIS A 1 175 ? 10.413 4.860 -1.876 1.00 93.00 175 HIS A N 1
ATOM 1396 C CA . HIS A 1 175 ? 10.074 4.428 -3.233 1.00 93.00 175 HIS A CA 1
ATOM 1397 C C . HIS A 1 175 ? 8.762 5.027 -3.753 1.00 93.00 175 HIS A C 1
ATOM 1399 O O . HIS A 1 175 ? 8.664 5.268 -4.956 1.00 93.00 175 HIS A O 1
ATOM 1405 N N . VAL A 1 176 ? 7.770 5.253 -2.886 1.00 93.25 176 VAL A N 1
ATOM 1406 C CA . VAL A 1 176 ? 6.514 5.924 -3.254 1.00 93.25 176 VAL A CA 1
ATOM 1407 C C . VAL A 1 176 ? 6.764 7.397 -3.572 1.00 93.25 176 VAL A C 1
ATOM 1409 O O . VAL A 1 176 ? 6.280 7.872 -4.596 1.00 93.25 176 VAL A O 1
ATOM 1412 N N . ASN A 1 177 ? 7.572 8.089 -2.767 1.00 92.62 177 ASN A N 1
ATOM 1413 C CA . ASN A 1 177 ? 7.922 9.493 -3.001 1.00 92.62 177 ASN A CA 1
ATOM 1414 C C . ASN A 1 177 ? 8.727 9.670 -4.299 1.00 92.62 177 ASN A C 1
ATOM 1416 O O . ASN A 1 177 ? 8.456 10.577 -5.084 1.00 92.62 177 ASN A O 1
ATOM 1420 N N . TRP A 1 178 ? 9.673 8.770 -4.585 1.00 91.31 178 TRP A N 1
ATOM 1421 C CA . TRP A 1 178 ? 10.425 8.801 -5.846 1.00 91.31 178 TRP A CA 1
ATOM 1422 C C . TRP A 1 178 ? 9.535 8.512 -7.054 1.00 91.31 178 TRP A C 1
ATOM 1424 O O . TRP A 1 178 ? 9.729 9.099 -8.115 1.00 91.31 178 TRP A O 1
ATOM 1434 N N . LEU A 1 179 ? 8.525 7.649 -6.898 1.00 89.62 179 LEU A N 1
ATOM 1435 C CA . LEU A 1 179 ? 7.557 7.371 -7.957 1.00 89.62 179 LEU A CA 1
ATOM 1436 C C . LEU A 1 179 ? 6.723 8.609 -8.318 1.00 89.62 179 LEU A C 1
ATOM 1438 O O . LEU A 1 179 ? 6.277 8.719 -9.453 1.00 89.62 179 LEU A O 1
ATOM 1442 N N . GLU A 1 180 ? 6.495 9.544 -7.397 1.00 87.50 180 GLU A N 1
ATOM 1443 C CA . GLU A 1 180 ? 5.781 10.786 -7.715 1.00 87.50 180 GLU A CA 1
ATOM 1444 C C . GLU A 1 180 ? 6.599 11.704 -8.641 1.00 87.50 180 GLU A C 1
ATOM 1446 O O . GLU A 1 180 ? 6.039 12.349 -9.530 1.00 87.50 180 GLU A O 1
ATOM 1451 N N . GLN A 1 181 ? 7.920 11.741 -8.454 1.00 84.12 181 GLN A N 1
ATOM 1452 C CA . GLN A 1 181 ? 8.819 12.693 -9.112 1.00 84.12 181 GLN A CA 1
ATOM 1453 C C . GLN A 1 181 ? 9.431 12.153 -10.412 1.00 84.12 181 GLN A C 1
ATOM 1455 O O . GLN A 1 181 ? 9.748 12.931 -11.311 1.00 84.12 181 GLN A O 1
ATOM 1460 N N . GLU A 1 182 ? 9.599 10.835 -10.525 1.00 81.38 182 GLU A N 1
ATOM 1461 C CA . GLU A 1 182 ? 10.412 10.201 -11.569 1.00 81.38 182 GLU A CA 1
ATOM 1462 C C . GLU A 1 182 ? 9.613 9.190 -12.399 1.00 81.38 182 GLU A C 1
ATOM 1464 O O . GLU A 1 182 ? 8.493 8.805 -12.057 1.00 81.38 182 GLU A O 1
ATOM 1469 N N . THR A 1 183 ? 10.173 8.762 -13.533 1.00 83.38 183 THR A N 1
ATOM 1470 C CA . THR A 1 183 ? 9.562 7.714 -14.354 1.00 83.38 183 THR A CA 1
ATOM 1471 C C . THR A 1 183 ? 9.683 6.357 -13.673 1.00 83.38 183 THR A C 1
ATOM 1473 O O . THR A 1 183 ? 10.679 6.034 -13.023 1.00 83.38 183 THR A O 1
ATOM 1476 N N . TYR A 1 184 ? 8.646 5.540 -13.833 1.00 87.50 184 TYR A N 1
ATOM 1477 C CA . TYR A 1 184 ? 8.654 4.182 -13.321 1.00 87.50 184 TYR A CA 1
ATOM 1478 C C . TYR A 1 184 ? 9.640 3.309 -14.108 1.00 87.50 184 TYR A C 1
ATOM 1480 O O . TYR A 1 184 ? 9.659 3.310 -15.337 1.00 87.50 184 TYR A O 1
ATOM 1488 N N . SER A 1 185 ? 10.428 2.519 -13.386 1.00 87.75 185 SER A N 1
ATOM 1489 C CA . SER A 1 185 ? 11.377 1.564 -13.953 1.00 87.75 185 SER A CA 1
ATOM 1490 C C . SER A 1 185 ? 11.128 0.164 -13.416 1.00 87.75 185 SER A C 1
ATOM 1492 O O . SER A 1 185 ? 10.728 -0.028 -12.264 1.00 87.75 185 SER A O 1
ATOM 1494 N N . HIS A 1 186 ? 11.487 -0.846 -14.205 1.00 86.94 186 HIS A N 1
ATOM 1495 C CA . HIS A 1 186 ? 11.415 -2.238 -13.780 1.00 86.94 186 HIS A CA 1
ATOM 1496 C C . HIS A 1 186 ? 12.276 -2.517 -12.526 1.00 86.94 186 HIS A C 1
ATOM 1498 O O . HIS A 1 186 ? 11.920 -3.367 -11.704 1.00 86.94 186 HIS A O 1
ATOM 1504 N N . VAL A 1 187 ? 13.398 -1.812 -12.332 1.00 89.25 187 VAL A N 1
ATOM 1505 C CA . VAL A 1 187 ? 14.230 -1.972 -11.122 1.00 89.25 187 VAL A CA 1
ATOM 1506 C C . VAL A 1 187 ? 13.462 -1.510 -9.881 1.00 89.25 187 VAL A C 1
ATOM 1508 O O . VAL A 1 187 ? 13.405 -2.237 -8.888 1.00 89.25 187 VAL A O 1
ATOM 1511 N N . GLN A 1 188 ? 12.785 -0.361 -9.970 1.00 90.19 188 GLN A N 1
ATOM 1512 C CA . GLN A 1 188 ? 11.910 0.143 -8.910 1.00 90.19 188 GLN A CA 1
ATOM 1513 C C . GLN A 1 188 ? 10.748 -0.826 -8.647 1.00 90.19 188 GLN A C 1
ATOM 1515 O O . GLN A 1 188 ? 10.456 -1.127 -7.491 1.00 90.19 188 GLN A O 1
ATOM 1520 N N . GLY A 1 189 ? 10.150 -1.401 -9.696 1.00 91.88 189 GLY A N 1
ATOM 1521 C CA . GLY A 1 189 ? 9.117 -2.434 -9.582 1.00 91.88 189 GLY A CA 1
ATOM 1522 C C . GLY A 1 189 ? 9.562 -3.681 -8.807 1.00 91.88 189 GLY A C 1
ATOM 1523 O O . GLY A 1 189 ? 8.827 -4.174 -7.950 1.00 91.88 189 GLY A O 1
ATOM 1524 N N . ARG A 1 190 ? 10.792 -4.169 -9.037 1.00 92.88 190 ARG A N 1
ATOM 1525 C CA . ARG A 1 190 ? 11.368 -5.316 -8.298 1.00 92.88 190 ARG A CA 1
ATOM 1526 C C . ARG A 1 190 ? 11.553 -5.010 -6.814 1.00 92.88 190 ARG A C 1
ATOM 1528 O O . ARG A 1 190 ? 11.295 -5.883 -5.981 1.00 92.88 190 ARG A O 1
ATOM 1535 N N . TRP A 1 191 ? 11.985 -3.792 -6.487 1.00 93.81 191 TRP A N 1
ATOM 1536 C CA . TRP A 1 191 ? 12.114 -3.330 -5.106 1.00 93.81 191 TRP A CA 1
ATOM 1537 C C . TRP A 1 191 ? 10.753 -3.208 -4.431 1.00 93.81 191 TRP A C 1
ATOM 1539 O O . TRP A 1 191 ? 10.550 -3.813 -3.382 1.00 93.81 191 TRP A O 1
ATOM 1549 N N . LEU A 1 192 ? 9.792 -2.534 -5.067 1.00 95.00 192 LEU A N 1
ATOM 1550 C CA . LEU A 1 192 ? 8.419 -2.422 -4.573 1.00 95.00 192 LEU A CA 1
ATOM 1551 C C . LEU A 1 192 ? 7.807 -3.802 -4.308 1.00 95.00 192 LEU A C 1
ATOM 1553 O O . LEU A 1 192 ? 7.329 -4.058 -3.207 1.00 95.00 192 LEU A O 1
ATOM 1557 N N . TYR A 1 193 ? 7.890 -4.726 -5.267 1.00 95.69 193 TYR A N 1
ATOM 1558 C CA . TYR A 1 193 ? 7.377 -6.088 -5.102 1.00 95.69 193 TYR A CA 1
ATOM 1559 C C . TYR A 1 193 ? 8.036 -6.825 -3.928 1.00 95.69 193 TYR A C 1
ATOM 1561 O O . TYR A 1 193 ? 7.357 -7.449 -3.110 1.00 95.69 193 TYR A O 1
ATOM 1569 N N . SER A 1 194 ? 9.360 -6.725 -3.817 1.00 94.50 194 SER A N 1
ATOM 1570 C CA . SER A 1 194 ? 10.129 -7.341 -2.734 1.00 94.50 194 SER A CA 1
ATOM 1571 C C . SER A 1 194 ? 9.767 -6.771 -1.361 1.00 94.50 194 SER A C 1
ATOM 1573 O O . SER A 1 194 ? 9.554 -7.530 -0.416 1.00 94.50 194 SER A O 1
ATOM 1575 N N . LEU A 1 195 ? 9.624 -5.449 -1.252 1.00 94.19 195 LEU A N 1
ATOM 1576 C CA . LEU A 1 195 ? 9.221 -4.767 -0.020 1.00 94.19 195 LEU A CA 1
ATOM 1577 C C . LEU A 1 195 ? 7.789 -5.145 0.379 1.00 94.19 195 LEU A C 1
ATOM 1579 O O . LEU A 1 195 ? 7.540 -5.463 1.541 1.00 94.19 195 LEU A O 1
ATOM 1583 N N . LEU A 1 196 ? 6.863 -5.214 -0.585 1.00 94.81 196 LEU A N 1
ATOM 1584 C CA . LEU A 1 196 ? 5.500 -5.706 -0.358 1.00 94.81 196 LEU A CA 1
ATOM 1585 C C . LEU A 1 196 ? 5.497 -7.159 0.139 1.00 94.81 196 LEU A C 1
ATOM 1587 O O . LEU A 1 196 ? 4.703 -7.519 1.014 1.00 94.81 196 LEU A O 1
ATOM 1591 N N . ALA A 1 197 ? 6.372 -8.009 -0.403 1.00 94.31 197 ALA A N 1
ATOM 1592 C CA . ALA A 1 197 ? 6.492 -9.399 0.026 1.00 94.31 197 ALA A CA 1
ATOM 1593 C C . ALA A 1 197 ? 7.024 -9.515 1.467 1.00 94.31 197 ALA A C 1
ATOM 1595 O O . ALA A 1 197 ? 6.609 -10.407 2.209 1.00 94.31 197 ALA A O 1
ATOM 1596 N N . CYS A 1 198 ? 7.890 -8.592 1.885 1.00 92.38 198 CYS A N 1
ATOM 1597 C CA . CYS A 1 198 ? 8.416 -8.518 3.248 1.00 92.38 198 CYS A CA 1
ATOM 1598 C C . CYS A 1 198 ? 7.473 -7.837 4.252 1.00 92.38 198 CYS A C 1
ATOM 1600 O O . CYS A 1 198 ? 7.690 -7.958 5.451 1.00 92.38 198 CYS A O 1
ATOM 1602 N N . LEU A 1 199 ? 6.418 -7.161 3.793 1.00 92.44 199 LEU A N 1
ATOM 1603 C CA . LEU A 1 199 ? 5.521 -6.387 4.647 1.00 92.44 199 LEU A CA 1
ATOM 1604 C C . LEU A 1 199 ? 4.644 -7.281 5.537 1.00 92.44 199 LEU A C 1
ATOM 1606 O O . LEU A 1 199 ? 3.740 -7.959 5.043 1.00 92.44 199 LEU A O 1
ATOM 1610 N N . GLU A 1 200 ? 4.848 -7.274 6.850 1.00 88.25 200 GLU A N 1
ATOM 1611 C CA . GLU A 1 200 ? 4.071 -8.098 7.789 1.00 88.25 200 GLU A CA 1
ATOM 1612 C C . GLU A 1 200 ? 2.600 -7.642 7.950 1.00 88.25 200 GLU A C 1
ATOM 1614 O O . GLU A 1 200 ? 2.252 -6.484 7.725 1.00 88.25 200 GLU A O 1
ATOM 1619 N N . LYS A 1 201 ? 1.709 -8.584 8.304 1.00 86.38 201 LYS A N 1
ATOM 1620 C CA . LYS A 1 201 ? 0.293 -8.330 8.647 1.00 86.38 201 LYS A CA 1
ATOM 1621 C C . LYS A 1 201 ? 0.104 -8.598 10.154 1.00 86.38 201 LYS A C 1
ATOM 1623 O O . LYS A 1 201 ? 0.687 -9.571 10.630 1.00 86.38 201 LYS A O 1
ATOM 1628 N N . PRO A 1 202 ? -0.730 -7.838 10.891 1.00 87.56 202 PRO A N 1
ATOM 1629 C CA . PRO A 1 202 ? -1.672 -6.817 10.421 1.00 87.56 202 PRO A CA 1
ATOM 1630 C C . PRO A 1 202 ? -0.996 -5.500 10.017 1.00 87.56 202 PRO A C 1
ATOM 1632 O O . PRO A 1 202 ? 0.010 -5.100 10.591 1.00 87.56 202 PRO A O 1
ATOM 1635 N N . LEU A 1 203 ? -1.564 -4.834 9.010 1.00 88.56 203 LEU A N 1
ATOM 1636 C CA . LEU A 1 203 ? -1.065 -3.551 8.515 1.00 88.56 203 LEU A CA 1
ATOM 1637 C C . LEU A 1 203 ? -1.489 -2.413 9.443 1.00 88.56 203 LEU A C 1
ATOM 1639 O O . LEU A 1 203 ? -2.644 -2.349 9.864 1.00 88.56 203 LEU A O 1
ATOM 1643 N N . LEU A 1 204 ? -0.574 -1.478 9.687 1.00 90.75 204 LEU A N 1
ATOM 1644 C CA . LEU A 1 204 ? -0.899 -0.215 10.343 1.00 90.75 204 LEU A CA 1
ATOM 1645 C C . LEU A 1 204 ? -1.692 0.696 9.385 1.00 90.75 204 LEU A C 1
ATOM 1647 O O . LEU A 1 204 ? -1.456 0.645 8.173 1.00 90.75 204 LEU A O 1
ATOM 1651 N N . PRO A 1 205 ? -2.586 1.566 9.895 1.00 90.50 205 PRO A N 1
ATOM 1652 C CA . PRO A 1 205 ? -3.370 2.484 9.061 1.00 90.50 205 PRO A CA 1
ATOM 1653 C C . PRO A 1 205 ? -2.514 3.382 8.159 1.00 90.50 205 PRO A C 1
ATOM 1655 O O . PRO A 1 205 ? -2.869 3.635 7.011 1.00 90.50 205 PRO A O 1
ATOM 1658 N N . GLU A 1 206 ? -1.354 3.813 8.651 1.00 91.38 206 GLU A N 1
ATOM 1659 C CA . GLU A 1 206 ? -0.377 4.593 7.889 1.00 91.38 206 GLU A CA 1
ATOM 1660 C C . GLU A 1 206 ? 0.170 3.807 6.692 1.00 91.38 206 GLU A C 1
ATOM 1662 O O . GLU A 1 206 ? 0.151 4.293 5.564 1.00 91.38 206 GLU A O 1
ATOM 1667 N N . THR A 1 207 ? 0.553 2.544 6.904 1.00 91.69 207 THR A N 1
ATOM 1668 C CA . THR A 1 207 ? 1.001 1.659 5.821 1.00 91.69 207 THR A CA 1
ATOM 1669 C C . THR A 1 207 ? -0.114 1.418 4.807 1.00 91.69 207 THR A C 1
ATOM 1671 O O . THR A 1 207 ? 0.142 1.400 3.609 1.00 91.69 207 THR A O 1
ATOM 1674 N N . VAL A 1 208 ? -1.365 1.273 5.256 1.00 92.94 208 VAL A N 1
ATOM 1675 C CA . VAL A 1 208 ? -2.517 1.173 4.348 1.00 92.94 208 VAL A CA 1
ATOM 1676 C C . VAL A 1 208 ? -2.650 2.439 3.501 1.00 92.94 208 VAL A C 1
ATOM 1678 O O . VAL A 1 208 ? -2.791 2.337 2.284 1.00 92.94 208 VAL A O 1
ATOM 1681 N N . SER A 1 209 ? -2.564 3.623 4.113 1.00 92.25 209 SER A N 1
ATOM 1682 C CA . SER A 1 209 ? -2.588 4.901 3.391 1.00 92.25 209 SER A CA 1
ATOM 1683 C C . SER A 1 209 ? -1.473 4.979 2.342 1.00 92.25 209 SER A C 1
ATOM 1685 O O . SER A 1 209 ? -1.741 5.301 1.182 1.00 92.25 209 SER A O 1
ATOM 1687 N N . LEU A 1 210 ? -0.253 4.578 2.714 1.00 94.19 210 LEU A N 1
ATOM 1688 C CA . LEU A 1 210 ? 0.905 4.537 1.825 1.00 94.19 210 LEU A CA 1
ATOM 1689 C C . LEU A 1 210 ? 0.684 3.600 0.628 1.00 94.19 210 LEU A C 1
ATOM 1691 O O . LEU A 1 210 ? 0.910 3.999 -0.511 1.00 94.19 210 LEU A O 1
ATOM 1695 N N . LEU A 1 211 ? 0.173 2.384 0.857 1.00 94.62 211 LEU A N 1
ATOM 1696 C CA . LEU A 1 211 ? -0.151 1.436 -0.217 1.00 94.62 211 LEU A CA 1
ATOM 1697 C C . LEU A 1 211 ? -1.215 1.990 -1.172 1.00 94.62 211 LEU A C 1
ATOM 1699 O O . LEU A 1 211 ? -1.121 1.805 -2.384 1.00 94.62 211 LEU A O 1
ATOM 1703 N N . ARG A 1 212 ? -2.219 2.700 -0.647 1.00 93.06 212 ARG A N 1
ATOM 1704 C CA . ARG A 1 212 ? -3.238 3.357 -1.478 1.00 93.06 212 ARG A CA 1
ATOM 1705 C C . ARG A 1 212 ? -2.631 4.472 -2.331 1.00 93.06 212 ARG A C 1
ATOM 1707 O O . ARG A 1 212 ? -3.011 4.616 -3.490 1.00 93.06 212 ARG A O 1
ATOM 1714 N N . THR A 1 213 ? -1.692 5.246 -1.785 1.00 92.75 213 THR A N 1
ATOM 1715 C CA . THR A 1 213 ? -0.949 6.271 -2.537 1.00 92.75 213 THR A CA 1
ATOM 1716 C C . THR A 1 213 ? -0.069 5.640 -3.612 1.00 92.75 213 THR A C 1
ATOM 1718 O O . THR A 1 213 ? -0.123 6.077 -4.758 1.00 92.75 213 THR A O 1
ATOM 1721 N N . LEU A 1 214 ? 0.624 4.542 -3.297 1.00 94.12 214 LEU A N 1
ATOM 1722 C CA . LEU A 1 214 ? 1.373 3.752 -4.274 1.00 94.12 214 LEU A CA 1
ATOM 1723 C C . LEU A 1 214 ? 0.480 3.311 -5.442 1.00 94.12 214 LEU A C 1
ATOM 1725 O O . LEU A 1 214 ? 0.817 3.561 -6.593 1.00 94.12 214 LEU A O 1
ATOM 1729 N N . ALA A 1 215 ? -0.681 2.709 -5.163 1.00 93.12 215 ALA A N 1
ATOM 1730 C CA . ALA A 1 215 ? -1.603 2.266 -6.209 1.00 93.12 215 ALA A CA 1
ATOM 1731 C C . ALA A 1 215 ? -2.108 3.430 -7.083 1.00 93.12 215 ALA A C 1
ATOM 1733 O O . ALA A 1 215 ? -2.230 3.272 -8.299 1.00 93.12 215 ALA A O 1
ATOM 1734 N N . ARG A 1 216 ? -2.344 4.612 -6.491 1.00 90.94 216 ARG A N 1
ATOM 1735 C CA . ARG A 1 216 ? -2.685 5.840 -7.232 1.00 90.94 216 ARG A CA 1
ATOM 1736 C C . ARG A 1 216 ? -1.573 6.274 -8.177 1.00 90.94 216 ARG A C 1
ATOM 1738 O O . ARG A 1 216 ? -1.853 6.502 -9.352 1.00 90.94 216 ARG A O 1
ATOM 1745 N N . HIS A 1 217 ? -0.334 6.334 -7.703 1.00 91.19 217 HIS A N 1
ATOM 1746 C CA . HIS A 1 217 ? 0.799 6.677 -8.559 1.00 91.19 217 HIS A CA 1
ATOM 1747 C C . HIS A 1 217 ? 1.032 5.623 -9.645 1.00 91.19 217 HIS A C 1
ATOM 1749 O O . HIS A 1 217 ? 1.232 5.984 -10.802 1.00 91.19 217 HIS A O 1
ATOM 1755 N N . CYS A 1 218 ? 0.911 4.329 -9.332 1.00 91.19 218 CYS A N 1
ATOM 1756 C CA . CYS A 1 218 ? 1.001 3.269 -10.337 1.00 91.19 218 CYS A CA 1
ATOM 1757 C C . CYS A 1 218 ? -0.072 3.412 -11.425 1.00 91.19 218 CYS A C 1
ATOM 1759 O O . CYS A 1 218 ? 0.233 3.236 -12.602 1.00 91.19 218 CYS A O 1
ATOM 1761 N N . ALA A 1 219 ? -1.307 3.773 -11.066 1.00 89.50 219 ALA A N 1
ATOM 1762 C CA . ALA A 1 219 ? -2.368 4.004 -12.044 1.00 89.50 219 ALA A CA 1
ATOM 1763 C C . ALA A 1 219 ? -2.105 5.245 -12.914 1.00 89.50 219 ALA A C 1
ATOM 1765 O O . ALA A 1 219 ? -2.336 5.203 -14.120 1.00 89.50 219 ALA A O 1
ATOM 1766 N N . GLN A 1 220 ? -1.573 6.326 -12.333 1.00 89.31 220 GLN A N 1
ATOM 1767 C CA . GLN A 1 220 ? -1.164 7.520 -13.082 1.00 89.31 220 GLN A CA 1
ATOM 1768 C C . GLN A 1 220 ? -0.030 7.217 -14.069 1.00 89.31 220 GLN A C 1
ATOM 1770 O O . GLN A 1 220 ? -0.089 7.647 -15.219 1.00 89.31 220 GLN A O 1
ATOM 1775 N N . HIS A 1 221 ? 0.984 6.453 -13.652 1.00 87.88 221 HIS A N 1
ATOM 1776 C CA . HIS A 1 221 ? 2.063 6.011 -14.542 1.00 87.88 221 HIS A CA 1
ATOM 1777 C C . HIS A 1 221 ? 1.556 5.073 -15.628 1.00 87.88 221 HIS A C 1
ATOM 1779 O O . HIS A 1 221 ? 1.908 5.251 -16.786 1.00 87.88 221 HIS A O 1
ATOM 1785 N N . ARG A 1 222 ? 0.645 4.153 -15.293 1.00 87.75 222 ARG A N 1
ATOM 1786 C CA . ARG A 1 222 ? -0.007 3.283 -16.281 1.00 87.75 222 ARG A CA 1
ATOM 1787 C C . ARG A 1 222 ? -0.694 4.099 -17.374 1.00 87.75 222 ARG A C 1
ATOM 1789 O O . ARG A 1 222 ? -0.583 3.744 -18.538 1.00 87.75 222 ARG A O 1
ATOM 1796 N N . MET A 1 223 ? -1.371 5.193 -17.025 1.00 86.12 223 MET A N 1
ATOM 1797 C CA . MET A 1 223 ? -1.970 6.084 -18.024 1.00 86.12 223 MET A CA 1
ATOM 1798 C C . MET A 1 223 ? -0.931 6.739 -18.926 1.00 86.12 223 MET A C 1
ATOM 1800 O O . MET A 1 223 ? -1.067 6.672 -20.142 1.00 86.12 223 MET A O 1
ATOM 1804 N N . LYS A 1 224 ? 0.122 7.313 -18.336 1.00 86.25 224 LYS A N 1
ATOM 1805 C CA . LYS A 1 224 ? 1.203 7.960 -19.091 1.00 86.25 224 LYS A CA 1
ATOM 1806 C C . LYS A 1 224 ? 1.895 6.995 -20.055 1.00 86.25 224 LYS A C 1
ATOM 1808 O O . LYS A 1 224 ? 2.242 7.398 -21.156 1.00 86.25 224 LYS A O 1
ATOM 1813 N N . GLU A 1 225 ? 2.107 5.746 -19.647 1.00 82.94 225 GLU A N 1
ATOM 1814 C CA . GLU A 1 225 ? 2.758 4.738 -20.491 1.00 82.94 225 GLU A CA 1
ATOM 1815 C C . GLU A 1 225 ? 1.836 4.232 -21.607 1.00 82.94 225 GLU A C 1
ATOM 1817 O O . GLU A 1 225 ? 2.270 4.122 -22.750 1.00 82.94 225 GLU A O 1
ATOM 1822 N N . VAL A 1 226 ? 0.544 4.027 -21.326 1.00 82.19 226 VAL A N 1
ATOM 1823 C CA . VAL A 1 226 ? -0.441 3.651 -22.358 1.00 82.19 226 VAL A CA 1
ATOM 1824 C C . VAL A 1 226 ? -0.608 4.760 -23.406 1.00 82.19 226 VAL A C 1
ATOM 1826 O O . VAL A 1 226 ? -0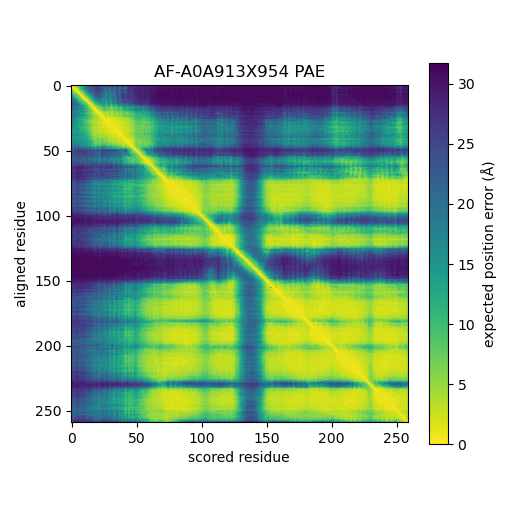.709 4.469 -24.593 1.00 82.19 226 VAL A O 1
ATOM 1829 N N . GLU A 1 227 ? -0.587 6.035 -23.006 1.00 79.44 227 GLU A N 1
ATOM 1830 C CA . GLU A 1 227 ? -0.675 7.172 -23.939 1.00 79.44 227 GLU A CA 1
ATOM 1831 C C . GLU A 1 227 ? 0.539 7.299 -24.870 1.00 79.44 227 GLU A C 1
ATOM 1833 O O . GLU A 1 227 ? 0.412 7.818 -25.980 1.00 79.44 227 GLU A O 1
ATOM 1838 N N . LYS A 1 228 ? 1.715 6.818 -24.450 1.00 76.88 228 LYS A N 1
ATOM 1839 C CA . LYS A 1 228 ? 2.938 6.878 -25.262 1.00 76.88 228 LYS A CA 1
ATOM 1840 C C . LYS A 1 228 ? 2.946 5.883 -26.427 1.00 76.88 228 LYS A C 1
ATOM 1842 O O . LYS A 1 228 ? 3.816 6.020 -27.283 1.00 76.88 228 LYS A O 1
ATOM 1847 N N . ASN A 1 229 ? 2.004 4.929 -26.496 1.00 62.28 229 ASN A N 1
ATOM 1848 C CA . ASN A 1 229 ? 1.959 3.869 -27.520 1.00 62.28 229 ASN A CA 1
ATOM 1849 C C . ASN A 1 229 ? 3.323 3.169 -27.721 1.00 62.28 229 ASN A C 1
ATOM 1851 O O . ASN A 1 229 ? 3.682 2.807 -28.841 1.00 62.28 229 ASN A O 1
ATOM 1855 N N . SER A 1 230 ? 4.108 3.022 -26.649 1.00 60.28 230 SER A N 1
ATOM 1856 C CA . SER A 1 230 ? 5.324 2.208 -26.679 1.00 60.28 230 SER A CA 1
ATOM 1857 C C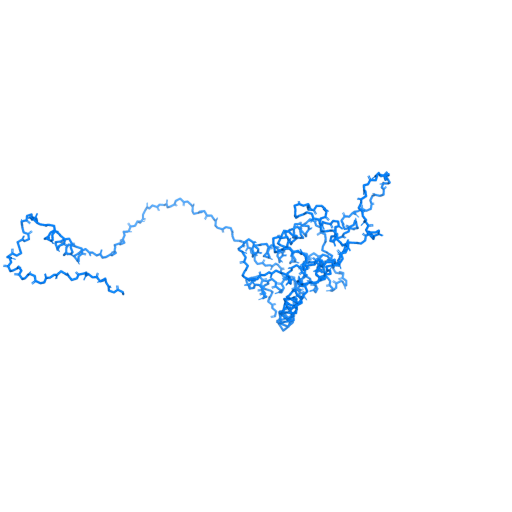 . SER A 1 230 ? 4.910 0.741 -26.575 1.00 60.28 230 SER A C 1
ATOM 1859 O O . SER A 1 230 ? 4.045 0.427 -25.760 1.00 60.28 230 SER A O 1
ATOM 1861 N N . ASP A 1 231 ? 5.544 -0.158 -27.330 1.00 56.22 231 ASP A N 1
ATOM 1862 C CA . ASP A 1 231 ? 5.385 -1.626 -27.238 1.00 56.22 231 ASP A CA 1
ATOM 1863 C C . ASP A 1 231 ? 5.826 -2.204 -25.860 1.00 56.22 231 ASP A C 1
ATOM 1865 O O . ASP A 1 231 ? 5.993 -3.414 -25.699 1.00 56.22 231 ASP A O 1
ATOM 1869 N N . ASP A 1 232 ? 6.030 -1.361 -24.839 1.00 62.25 232 ASP A N 1
ATOM 1870 C CA . ASP A 1 232 ? 6.486 -1.722 -23.493 1.00 62.25 232 ASP A CA 1
ATOM 1871 C C . ASP A 1 232 ? 5.344 -2.286 -22.625 1.00 62.25 232 ASP A C 1
ATOM 1873 O O . ASP A 1 232 ? 5.074 -1.830 -21.505 1.00 62.25 232 ASP A O 1
ATOM 1877 N N . ASP A 1 233 ? 4.700 -3.346 -23.124 1.00 74.81 233 ASP A N 1
ATOM 1878 C CA . ASP A 1 233 ? 3.682 -4.126 -22.409 1.00 74.81 233 ASP A CA 1
ATOM 1879 C C . ASP A 1 233 ? 4.188 -4.593 -21.029 1.00 74.81 233 ASP A C 1
ATOM 1881 O O . ASP A 1 233 ? 3.421 -4.703 -20.068 1.00 74.81 233 ASP A O 1
ATOM 1885 N N . GLU A 1 234 ? 5.497 -4.820 -20.883 1.00 85.31 234 GLU A N 1
ATOM 1886 C CA . GLU A 1 234 ? 6.111 -5.289 -19.637 1.00 85.31 234 GLU A CA 1
ATOM 1887 C C . GLU A 1 234 ? 5.953 -4.299 -18.472 1.00 85.31 234 GLU A C 1
ATOM 1889 O O . GLU A 1 234 ? 5.655 -4.704 -17.340 1.00 85.31 234 GLU A O 1
ATOM 1894 N N . LEU A 1 235 ? 6.112 -2.993 -18.725 1.00 86.88 235 LEU A N 1
ATOM 1895 C CA . LEU A 1 235 ? 5.974 -1.977 -17.678 1.00 86.88 235 LEU A CA 1
ATOM 1896 C C . LEU A 1 235 ? 4.521 -1.884 -17.218 1.00 86.88 235 LEU A C 1
ATOM 1898 O O . LEU A 1 235 ? 4.262 -1.898 -16.010 1.00 86.88 235 LEU A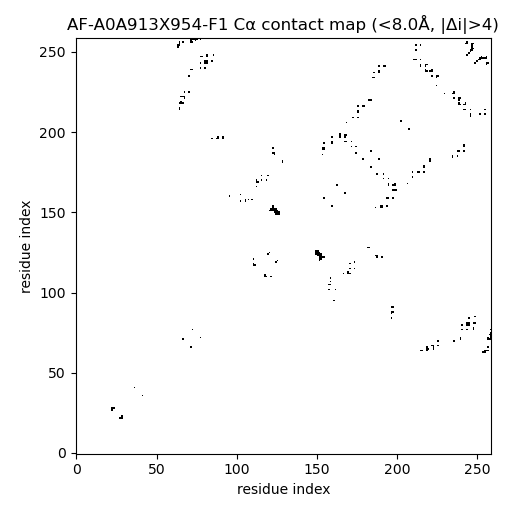 O 1
ATOM 1902 N N . VAL A 1 236 ? 3.578 -1.892 -18.161 1.00 88.38 236 VAL A N 1
ATOM 1903 C CA . VAL A 1 236 ? 2.137 -1.894 -17.878 1.00 88.38 236 VAL A CA 1
ATOM 1904 C C . VAL A 1 236 ? 1.745 -3.128 -17.063 1.00 88.38 236 VAL A C 1
ATOM 1906 O O . VAL A 1 236 ? 1.048 -3.001 -16.053 1.00 88.38 236 VAL A O 1
ATOM 1909 N N . VAL A 1 237 ? 2.243 -4.315 -17.427 1.00 90.62 237 VAL A N 1
ATOM 1910 C CA . VAL A 1 237 ? 2.008 -5.558 -16.672 1.00 90.62 237 VAL A CA 1
ATOM 1911 C C . VAL A 1 237 ? 2.564 -5.459 -15.251 1.00 90.62 237 VAL A C 1
ATOM 1913 O O . VAL A 1 237 ? 1.883 -5.846 -14.298 1.00 90.62 237 VAL A O 1
ATOM 1916 N N . SER A 1 238 ? 3.765 -4.905 -15.072 1.00 92.62 238 SER A N 1
ATOM 1917 C CA . SER A 1 238 ? 4.361 -4.755 -13.739 1.00 92.62 238 SER A CA 1
ATOM 1918 C C . SER A 1 238 ? 3.599 -3.755 -12.851 1.00 92.62 238 SER A C 1
ATOM 1920 O O . SER A 1 238 ? 3.396 -4.016 -11.663 1.00 92.62 238 SER A O 1
ATOM 1922 N N . LEU A 1 239 ? 3.086 -2.659 -13.421 1.00 92.19 239 LEU A N 1
ATOM 1923 C CA . LEU A 1 239 ? 2.227 -1.699 -12.719 1.00 92.19 239 LEU A CA 1
ATOM 1924 C C . LEU A 1 239 ? 0.886 -2.337 -12.334 1.00 92.19 239 LEU A C 1
ATOM 1926 O O . LEU A 1 239 ? 0.444 -2.215 -11.190 1.00 92.19 239 LEU A O 1
ATOM 1930 N N . ASN A 1 240 ? 0.276 -3.082 -13.258 1.00 92.56 240 ASN A N 1
ATOM 1931 C CA . ASN A 1 240 ? -0.948 -3.845 -13.016 1.00 92.56 240 ASN A CA 1
ATOM 1932 C C . ASN A 1 240 ? -0.768 -4.885 -11.905 1.00 92.56 240 ASN A C 1
ATOM 1934 O O . ASN A 1 240 ? -1.672 -5.076 -11.086 1.00 92.56 240 ASN A O 1
ATOM 1938 N N . LEU A 1 241 ? 0.400 -5.530 -11.833 1.00 94.88 241 LEU A N 1
ATOM 1939 C CA . LEU A 1 241 ? 0.735 -6.460 -10.759 1.00 94.88 241 LEU A CA 1
ATOM 1940 C C . LEU A 1 241 ? 0.737 -5.746 -9.404 1.00 94.88 241 LEU A C 1
ATOM 1942 O O . LEU A 1 241 ? 0.052 -6.190 -8.486 1.00 94.88 241 LEU A O 1
ATOM 1946 N N . ILE A 1 242 ? 1.441 -4.618 -9.277 1.00 94.81 242 ILE A N 1
ATOM 1947 C CA . ILE A 1 242 ? 1.510 -3.862 -8.016 1.00 94.81 242 ILE A CA 1
ATOM 1948 C C . ILE A 1 242 ? 0.112 -3.398 -7.577 1.00 94.81 242 ILE A C 1
ATOM 1950 O O . ILE A 1 242 ? -0.268 -3.613 -6.423 1.00 94.81 242 ILE A O 1
ATOM 1954 N N . ILE A 1 243 ? -0.683 -2.837 -8.496 1.00 93.62 243 ILE A N 1
ATOM 1955 C CA . ILE A 1 243 ? -2.070 -2.418 -8.225 1.00 93.62 243 ILE A CA 1
ATOM 1956 C C . ILE A 1 243 ? -2.908 -3.615 -7.757 1.00 93.62 243 ILE A C 1
ATOM 1958 O O . ILE A 1 243 ? -3.615 -3.527 -6.751 1.00 93.62 243 ILE A O 1
ATOM 1962 N N . THR A 1 244 ? -2.796 -4.762 -8.428 1.00 94.50 244 THR A N 1
ATOM 1963 C CA . THR A 1 244 ? -3.515 -5.991 -8.060 1.00 94.50 244 THR A CA 1
ATOM 1964 C C . THR A 1 244 ? -3.161 -6.450 -6.647 1.00 94.50 244 THR A C 1
ATOM 1966 O O . THR A 1 244 ? -4.048 -6.779 -5.860 1.00 94.50 244 THR A O 1
ATOM 1969 N N . LEU A 1 245 ? -1.879 -6.437 -6.281 1.00 95.44 245 LEU A N 1
ATOM 1970 C CA . LEU A 1 245 ? -1.450 -6.842 -4.943 1.00 95.44 245 LEU A CA 1
ATOM 1971 C C . LEU A 1 245 ? -1.996 -5.899 -3.867 1.00 95.44 245 LEU A C 1
ATOM 1973 O O . LEU A 1 245 ? -2.539 -6.361 -2.862 1.00 95.44 245 LEU A O 1
ATOM 1977 N N . VAL A 1 246 ? -1.921 -4.583 -4.074 1.00 94.44 246 VAL A N 1
ATOM 1978 C CA . VAL A 1 246 ? -2.488 -3.606 -3.128 1.00 94.44 246 VAL A CA 1
ATOM 1979 C C . VAL A 1 246 ? -3.996 -3.806 -2.961 1.00 94.44 246 VAL A C 1
ATOM 1981 O O . VAL 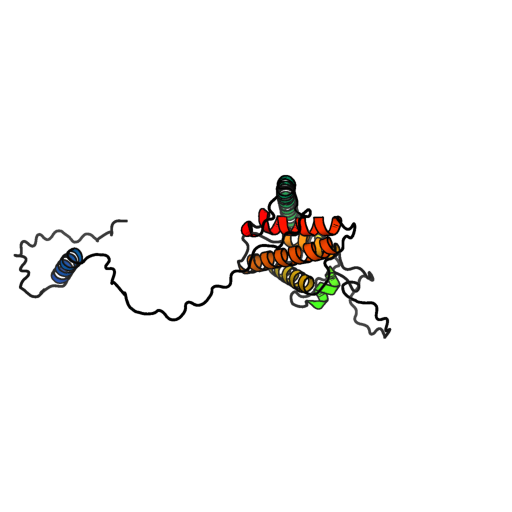A 1 246 ? -4.509 -3.862 -1.840 1.00 94.44 246 VAL A O 1
ATOM 1984 N N . THR A 1 247 ? -4.710 -3.957 -4.071 1.00 92.88 247 THR A N 1
ATOM 1985 C CA . THR A 1 247 ? -6.175 -3.959 -4.085 1.00 92.88 247 THR A CA 1
ATOM 1986 C C . THR A 1 247 ? -6.778 -5.284 -3.626 1.00 92.88 247 THR A C 1
ATOM 1988 O O . THR A 1 247 ? -7.728 -5.297 -2.842 1.00 92.88 247 THR A O 1
ATOM 1991 N N . ARG A 1 248 ? -6.211 -6.417 -4.056 1.00 92.69 248 ARG A N 1
AT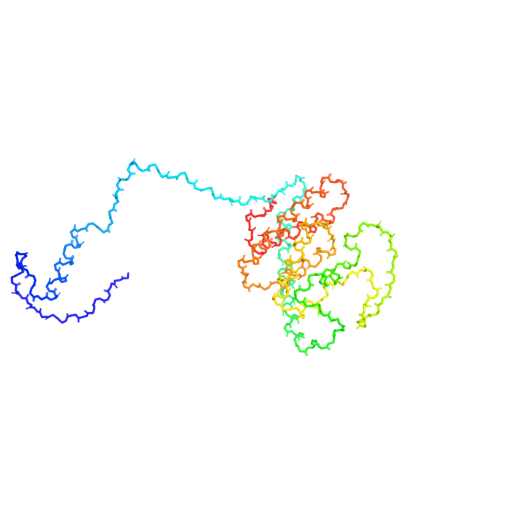OM 1992 C CA . ARG A 1 248 ? -6.720 -7.763 -3.754 1.00 92.69 248 ARG A CA 1
ATOM 1993 C C . ARG A 1 248 ? -6.007 -8.408 -2.571 1.00 92.69 248 ARG A C 1
ATOM 1995 O O . ARG A 1 248 ? -6.673 -8.859 -1.643 1.00 92.69 248 ARG A O 1
ATOM 2002 N N . TYR A 1 249 ? -4.671 -8.426 -2.551 1.00 94.44 249 TYR A N 1
ATOM 2003 C CA . TYR A 1 249 ? -3.923 -9.121 -1.493 1.00 94.44 249 TYR A CA 1
ATOM 2004 C C . TYR A 1 249 ? -3.929 -8.366 -0.154 1.00 94.44 249 TYR A C 1
ATOM 2006 O O . TYR A 1 249 ? -4.024 -8.978 0.919 1.00 94.44 249 TYR A O 1
ATOM 2014 N N . PHE A 1 250 ? -3.813 -7.037 -0.193 1.00 93.38 250 PHE A N 1
ATOM 2015 C CA . PHE A 1 250 ? -3.851 -6.176 0.997 1.00 93.38 250 PHE A CA 1
ATOM 2016 C C . PHE A 1 250 ? -5.246 -5.596 1.294 1.00 93.38 250 PHE A C 1
ATOM 2018 O O . PHE A 1 250 ? -5.406 -4.834 2.248 1.00 93.38 250 PHE A O 1
ATOM 2025 N N . GLY A 1 251 ? -6.264 -6.004 0.529 1.00 89.56 251 GLY A N 1
ATOM 2026 C CA . GLY A 1 251 ? -7.676 -5.759 0.830 1.00 89.56 251 GLY A CA 1
ATOM 2027 C C . GLY A 1 251 ? -8.212 -4.373 0.457 1.00 89.56 251 GLY A C 1
ATOM 2028 O O . GLY A 1 251 ? -9.322 -4.041 0.864 1.00 89.56 251 GLY A O 1
ATOM 2029 N N . GLN A 1 252 ? -7.474 -3.567 -0.314 1.00 89.88 252 GLN A N 1
ATOM 2030 C CA . GLN A 1 252 ? -7.923 -2.248 -0.794 1.00 89.88 252 GLN A CA 1
ATOM 2031 C C . GLN A 1 252 ? -8.831 -2.371 -2.032 1.00 89.88 252 GLN A C 1
ATOM 2033 O O . GLN A 1 252 ? -8.515 -1.889 -3.119 1.00 89.88 252 GLN A O 1
ATOM 2038 N N . THR A 1 253 ? -9.938 -3.097 -1.882 1.00 87.44 253 THR A N 1
ATOM 2039 C CA . THR A 1 253 ? -10.800 -3.508 -3.007 1.00 87.44 253 THR A CA 1
ATOM 2040 C C . THR A 1 253 ? -11.543 -2.360 -3.688 1.00 87.44 253 THR A C 1
ATOM 2042 O O . THR A 1 253 ? -11.943 -2.505 -4.838 1.00 87.44 253 THR A O 1
ATOM 2045 N N . ASP A 1 254 ? -11.684 -1.216 -3.019 1.00 86.94 254 ASP A N 1
ATOM 2046 C CA . ASP A 1 254 ? -12.280 0.004 -3.571 1.00 86.94 254 ASP A CA 1
ATOM 2047 C C . ASP A 1 254 ? -11.455 0.605 -4.721 1.00 86.94 254 ASP A C 1
ATOM 2049 O O . ASP A 1 254 ? -11.993 1.303 -5.574 1.00 86.94 254 ASP A O 1
ATOM 2053 N N . LEU A 1 255 ? -10.156 0.297 -4.766 1.00 85.75 255 LEU A N 1
ATOM 2054 C CA . LEU A 1 255 ? -9.229 0.730 -5.810 1.00 85.75 255 LEU A CA 1
ATOM 2055 C C . LEU A 1 255 ? -9.008 -0.349 -6.890 1.00 85.75 255 LEU A C 1
ATOM 2057 O O . LEU A 1 255 ? -8.170 -0.157 -7.765 1.00 85.75 255 LEU A O 1
ATOM 2061 N N . ALA A 1 256 ? -9.687 -1.501 -6.821 1.00 85.31 256 ALA A N 1
ATOM 2062 C CA . ALA A 1 256 ? -9.449 -2.615 -7.740 1.00 85.31 256 ALA A CA 1
ATOM 2063 C C . ALA A 1 256 ? -9.931 -2.311 -9.167 1.00 85.31 256 ALA A C 1
ATOM 2065 O O . ALA A 1 256 ? -11.032 -1.794 -9.360 1.00 85.31 256 ALA A O 1
ATOM 2066 N N . ASP A 1 257 ? -9.144 -2.716 -10.167 1.00 84.81 257 ASP A N 1
ATOM 2067 C CA . ASP A 1 257 ? -9.569 -2.627 -11.563 1.00 84.81 257 ASP A CA 1
ATOM 2068 C C . ASP A 1 257 ? -10.757 -3.577 -11.835 1.00 84.81 257 ASP A C 1
ATOM 2070 O O . ASP A 1 257 ? -10.747 -4.731 -11.367 1.00 84.81 257 ASP A O 1
ATOM 2074 N N . PRO A 1 258 ? -11.765 -3.136 -12.614 1.00 76.88 258 PRO A N 1
ATOM 2075 C CA . PRO A 1 258 ? -12.826 -4.007 -13.101 1.00 76.88 258 PRO A CA 1
ATOM 2076 C C . PRO A 1 258 ? -12.226 -4.960 -14.145 1.00 76.88 258 PRO A C 1
ATOM 2078 O O . PRO A 1 258 ? -11.893 -4.544 -15.253 1.00 76.88 258 PRO A O 1
ATOM 2081 N N . GLY A 1 259 ? -12.003 -6.215 -13.749 1.00 65.62 259 GLY A N 1
ATOM 2082 C CA . GLY A 1 259 ? -11.422 -7.269 -14.591 1.00 65.62 259 GLY A CA 1
ATOM 2083 C C . GLY A 1 259 ? -12.428 -8.290 -15.091 1.00 65.62 259 GLY A C 1
ATOM 2084 O O . GLY A 1 259 ? -13.616 -8.203 -14.708 1.00 65.62 259 GLY A O 1
#

Solvent-accessible surface area (backbone atoms only — not comparable to full-atom values): 16526 Å² total; per-residue (Å²): 133,81,82,85,73,74,88,72,78,87,74,85,72,90,60,85,84,57,86,89,56,80,70,91,44,74,66,55,43,53,53,51,52,53,51,55,54,70,73,44,74,96,76,84,85,81,89,74,91,79,69,83,68,74,84,78,81,84,82,88,76,86,76,69,62,68,76,60,89,90,74,63,66,46,49,68,56,48,52,49,54,40,50,55,50,51,53,50,34,53,50,50,53,54,48,50,69,65,42,70,83,62,76,84,80,65,96,71,82,79,66,60,81,84,42,62,70,54,47,44,41,44,52,51,14,78,69,62,86,63,79,92,72,92,70,90,83,82,93,77,91,74,98,62,93,69,75,92,52,68,60,30,53,74,84,41,68,81,57,59,72,69,52,50,71,71,44,43,52,45,53,50,49,51,55,44,56,47,52,73,78,45,83,87,46,72,66,57,50,53,42,52,53,51,43,60,54,68,57,69,82,84,71,51,73,66,57,51,51,50,47,53,50,40,38,45,49,38,30,54,50,42,44,58,50,62,74,63,71,58,91,56,59,66,59,48,50,53,37,52,48,54,35,39,39,40,12,64,65,70,62,42,57,85,58,47,78,85,74

Nearest PDB structures (foldseek):
  5xju-assembly1_2  TM=9.215E-01  e=1.977E-15  Homo sapiens
  5xjt-assembly1_2  TM=9.160E-01  e=6.706E-15  Homo sapiens
  5xjr-assembly1_2  TM=9.289E-01  e=9.766E-15  Homo sapiens
  5xjs-assembly1_2  TM=9.331E-01  e=2.385E-14  Homo sapiens
  5xjl-assembly1_2  TM=8.734E-01  e=4.392E-14  Homo sapiens